Protein AF-A0A7V8ZBJ6-F1 (afdb_monomer_lite)

Sequence (202 aa):
MRTRTKIISCLTAFLLAATVALFHSAETNELDGDDAANIVAASGSETGTEKGGKRGNRFARALKSPFRAIGRIFGGGKKGGKLERLNERDVARFESTGVARVEDERSREDETADVSSNGTARDHLERGRELLAKDRLNQAIRELSRAASLDPRLKEAHNLLGVAYDRKGLSERAKDSYLHALDAAPEDVETLNNLGYSLYLS

Foldseek 3Di:
DVPVVVVVVVVVVVVVVVVVVVVVPPPDDDDDDDDDDDDDDDDDDDDDDDDDDDPDDPVVVVVCVVVVLVCLQPPDDDPDDDRDDDDPVNVVVVVPPPDDPPPPVVCVVPPDPDPPLPDALVVLLVVLVVCVVVVVLVSSLVSLVSSCVRPVLPLSSLLSNLVSCVSVVNLVSSLVSLVSSCVNPVPPPSSVVSNVVSVVVD

pLDDT: mean 71.58, std 23.27, range [29.64, 98.81]

Radius of gyration: 32.36 Å; chains: 1; bounding box: 84×64×74 Å

Structure (mmCIF, N/CA/C/O backbone):
data_AF-A0A7V8ZBJ6-F1
#
_entry.id   AF-A0A7V8ZBJ6-F1
#
loop_
_atom_site.group_PDB
_atom_site.id
_atom_site.type_symbol
_atom_site.label_atom_id
_atom_site.label_alt_id
_atom_site.label_comp_id
_atom_site.label_asym_id
_atom_site.label_entity_id
_atom_site.label_seq_id
_atom_site.pdbx_PDB_ins_code
_atom_site.Cartn_x
_atom_site.Cartn_y
_atom_site.Cartn_z
_atom_site.occupancy
_atom_site.B_iso_or_equiv
_atom_site.auth_seq_id
_atom_site.auth_comp_id
_atom_site.auth_asym_id
_atom_site.auth_atom_id
_atom_site.pdbx_PDB_model_num
ATOM 1 N N . MET A 1 1 ? 39.210 34.904 27.532 1.00 56.03 1 MET A N 1
ATOM 2 C CA . MET A 1 1 ? 37.983 35.090 26.714 1.00 56.03 1 MET A CA 1
ATOM 3 C C . MET A 1 1 ? 37.166 33.807 26.490 1.00 56.03 1 MET A C 1
ATOM 5 O O . MET A 1 1 ? 35.961 33.925 26.356 1.00 56.03 1 MET A O 1
ATOM 9 N N . ARG A 1 2 ? 37.745 32.590 26.521 1.00 56.44 2 ARG A N 1
ATOM 10 C CA . ARG A 1 2 ? 37.020 31.316 26.270 1.00 56.44 2 ARG A CA 1
ATOM 11 C C . ARG A 1 2 ? 36.053 30.823 27.366 1.00 56.44 2 ARG A C 1
ATOM 13 O O . ARG A 1 2 ? 35.193 30.002 27.074 1.00 56.44 2 ARG A O 1
ATOM 20 N N . THR A 1 3 ? 36.177 31.280 28.612 1.00 56.41 3 THR A N 1
ATOM 21 C CA . THR A 1 3 ? 35.325 30.823 29.733 1.00 56.41 3 THR A CA 1
ATOM 22 C C . THR A 1 3 ? 33.995 31.574 29.814 1.00 56.41 3 THR A C 1
ATOM 24 O O . THR A 1 3 ? 32.969 30.966 30.097 1.00 56.41 3 THR A O 1
ATOM 27 N N . ARG A 1 4 ? 33.979 32.869 29.469 1.00 58.03 4 ARG A N 1
ATOM 28 C CA . ARG A 1 4 ? 32.756 33.692 29.452 1.00 58.03 4 ARG A CA 1
ATOM 29 C C . ARG A 1 4 ? 31.758 33.227 28.386 1.00 58.03 4 ARG A C 1
ATOM 31 O O . ARG A 1 4 ? 30.571 33.167 28.668 1.00 58.03 4 ARG A O 1
ATOM 38 N N . THR A 1 5 ? 32.229 32.795 27.215 1.00 58.31 5 THR A N 1
ATOM 39 C CA . THR A 1 5 ? 31.363 32.284 26.135 1.00 58.31 5 THR A CA 1
ATOM 40 C C . THR A 1 5 ? 30.671 30.966 26.503 1.00 58.31 5 THR A C 1
ATOM 42 O O . THR A 1 5 ? 29.513 30.766 26.150 1.00 58.31 5 THR A O 1
ATOM 45 N N . LYS A 1 6 ? 31.338 30.084 27.263 1.00 61.06 6 LYS A N 1
ATOM 46 C CA . LYS A 1 6 ? 30.736 28.826 27.742 1.00 61.06 6 LYS A CA 1
ATOM 47 C C . LYS A 1 6 ? 29.676 29.066 28.821 1.00 61.06 6 LYS A C 1
ATOM 49 O O . LYS A 1 6 ? 28.635 28.424 28.792 1.00 61.06 6 LYS A O 1
ATOM 54 N N . ILE A 1 7 ? 29.909 30.024 29.720 1.00 66.88 7 ILE A N 1
ATOM 55 C CA . ILE A 1 7 ? 28.940 30.391 30.765 1.00 66.88 7 ILE A CA 1
ATOM 56 C C . ILE A 1 7 ? 27.690 31.033 30.144 1.00 66.88 7 ILE A C 1
ATOM 58 O O . ILE A 1 7 ? 26.582 30.667 30.519 1.00 66.88 7 ILE A O 1
ATOM 62 N N . ILE A 1 8 ? 27.852 31.916 29.150 1.00 68.69 8 ILE A N 1
ATOM 63 C CA . ILE A 1 8 ? 26.725 32.540 28.431 1.00 68.69 8 ILE A CA 1
ATOM 64 C C . ILE A 1 8 ? 25.907 31.490 27.654 1.00 68.69 8 ILE A C 1
ATOM 66 O O . ILE A 1 8 ? 24.679 31.548 27.646 1.00 68.69 8 ILE A O 1
ATOM 70 N N . SER A 1 9 ? 26.564 30.488 27.058 1.00 65.88 9 SER A N 1
ATOM 71 C CA . SER A 1 9 ? 25.879 29.384 26.367 1.00 65.88 9 SER A CA 1
ATOM 72 C C . SER A 1 9 ? 25.060 28.504 27.328 1.00 65.88 9 SER A C 1
ATOM 74 O O . SER A 1 9 ? 23.901 28.202 27.060 1.00 65.88 9 SER A O 1
ATOM 76 N N . CYS A 1 10 ? 25.590 28.180 28.513 1.00 70.44 10 CYS A N 1
ATOM 77 C CA . CYS A 1 10 ? 24.815 27.442 29.518 1.00 70.44 10 CYS A CA 1
ATOM 78 C C . CYS A 1 10 ? 23.641 28.259 30.087 1.00 70.44 10 CYS A C 1
ATOM 80 O O . CYS A 1 10 ? 22.571 27.706 30.322 1.00 70.44 10 CYS A O 1
ATOM 82 N N . LEU A 1 11 ? 23.817 29.570 30.286 1.00 71.38 11 LEU A N 1
ATOM 83 C CA . LEU A 1 11 ? 22.757 30.452 30.793 1.00 71.38 11 LEU A CA 1
ATOM 84 C C . LEU A 1 11 ? 21.611 30.614 29.787 1.00 71.38 11 LEU A C 1
ATOM 86 O O . LEU A 1 11 ? 20.449 30.587 30.181 1.00 71.38 11 LEU A O 1
ATOM 90 N N . THR A 1 12 ? 21.927 30.729 28.495 1.00 72.75 12 THR A N 1
ATOM 91 C CA . THR A 1 12 ? 20.915 30.801 27.426 1.00 72.75 12 THR A CA 1
ATOM 92 C C . THR A 1 12 ? 20.158 29.484 27.262 1.00 72.75 12 THR A C 1
ATOM 94 O O . THR A 1 12 ? 18.937 29.514 27.136 1.00 72.75 12 THR A O 1
ATOM 97 N N . ALA A 1 13 ? 20.832 28.333 27.370 1.00 70.50 13 ALA A N 1
ATOM 98 C CA . ALA A 1 13 ? 20.170 27.026 27.367 1.00 70.50 13 ALA A CA 1
ATOM 99 C C . ALA A 1 13 ? 19.247 26.820 28.587 1.00 70.50 13 ALA A C 1
ATOM 101 O O . ALA A 1 13 ? 18.155 26.272 28.447 1.00 70.50 13 ALA A O 1
ATOM 102 N N . PHE A 1 14 ? 19.642 27.299 29.773 1.00 73.00 14 PHE A N 1
ATOM 103 C CA . PHE A 1 14 ? 18.816 27.204 30.981 1.00 73.00 14 PHE A CA 1
ATOM 104 C C . PHE A 1 14 ? 17.585 28.124 30.923 1.00 73.00 14 PHE A C 1
ATOM 106 O O . PHE A 1 14 ? 16.490 27.709 31.296 1.00 73.00 14 PHE A O 1
ATOM 113 N N . LEU A 1 15 ? 17.737 29.343 30.391 1.00 72.44 15 LEU A N 1
ATOM 114 C CA . LEU A 1 15 ? 16.618 30.259 30.141 1.00 72.44 15 LEU A CA 1
ATOM 115 C C . LEU A 1 15 ? 15.612 29.675 29.140 1.00 72.44 15 LEU A C 1
ATOM 117 O O . LEU A 1 15 ? 14.412 29.789 29.368 1.00 72.44 15 LEU A O 1
ATOM 121 N N . LEU A 1 16 ? 16.084 29.000 28.085 1.00 68.44 16 LEU A N 1
ATOM 122 C CA . LEU A 1 16 ? 15.207 28.354 27.102 1.00 68.44 16 LEU A CA 1
ATOM 123 C C . LEU A 1 16 ? 14.459 27.138 27.677 1.00 68.44 16 LEU A C 1
ATOM 125 O O . LEU A 1 16 ? 13.330 26.868 27.287 1.00 68.44 16 LEU A O 1
ATOM 129 N N . ALA A 1 17 ? 15.066 26.403 28.613 1.00 60.25 17 ALA A N 1
ATOM 130 C CA . ALA A 1 17 ? 14.406 25.286 29.288 1.00 60.25 17 ALA A CA 1
ATOM 131 C C . ALA A 1 17 ? 13.367 25.760 30.323 1.00 60.25 17 ALA A C 1
ATOM 133 O O . ALA A 1 17 ? 12.304 25.154 30.461 1.00 60.25 17 ALA A O 1
ATOM 134 N N . ALA A 1 18 ? 13.641 26.865 31.025 1.00 62.94 18 ALA A N 1
ATOM 135 C CA . ALA A 1 18 ? 12.727 27.428 32.017 1.00 62.94 18 ALA A CA 1
ATOM 136 C C . ALA A 1 18 ? 11.447 28.013 31.389 1.00 62.94 18 ALA A C 1
ATOM 138 O O . ALA A 1 18 ? 10.375 27.912 31.985 1.00 62.94 18 ALA A O 1
ATOM 139 N N . THR A 1 19 ? 11.520 28.577 30.178 1.00 60.88 19 THR A N 1
ATOM 140 C CA . THR A 1 19 ? 10.331 29.094 29.476 1.00 60.88 19 THR A CA 1
ATOM 141 C C . THR A 1 19 ? 9.392 27.982 29.009 1.00 60.88 19 THR A C 1
ATOM 143 O O . THR A 1 19 ? 8.177 28.149 29.078 1.00 60.88 19 THR A O 1
ATOM 146 N N . VAL A 1 20 ? 9.925 26.825 28.604 1.00 61.28 20 VAL A N 1
ATOM 147 C CA . VAL A 1 20 ? 9.114 25.660 28.202 1.00 61.28 20 VAL A CA 1
ATOM 148 C C . VAL A 1 20 ? 8.375 25.048 29.401 1.00 61.28 20 VAL A C 1
ATOM 150 O O . VAL A 1 20 ? 7.227 24.633 29.264 1.00 61.28 20 VAL A O 1
ATOM 153 N N . ALA A 1 21 ? 8.980 25.055 30.594 1.00 52.97 21 ALA A N 1
ATOM 154 C CA . ALA A 1 21 ? 8.341 24.549 31.812 1.00 52.97 21 ALA A CA 1
ATOM 155 C C . ALA A 1 21 ? 7.182 25.438 32.302 1.00 52.97 21 ALA A C 1
ATOM 157 O O . ALA A 1 21 ? 6.181 24.921 32.790 1.00 52.97 21 ALA A O 1
ATOM 158 N N . LEU A 1 22 ? 7.275 26.762 32.130 1.00 53.94 22 LEU A N 1
ATOM 159 C CA . LEU A 1 22 ? 6.184 27.676 32.490 1.00 53.94 22 LEU A CA 1
ATOM 160 C C . LEU A 1 22 ? 5.008 27.611 31.507 1.00 53.94 22 LEU A C 1
ATOM 162 O O . LEU A 1 22 ? 3.869 27.810 31.919 1.00 53.94 22 LEU A O 1
ATOM 166 N N . PHE A 1 23 ? 5.257 27.283 30.236 1.00 54.84 23 PHE A N 1
ATOM 167 C CA . PHE A 1 23 ? 4.188 27.159 29.242 1.00 54.84 23 PHE A CA 1
ATOM 168 C C . PHE A 1 23 ? 3.321 25.907 29.457 1.00 54.84 23 PHE A C 1
ATOM 170 O O . PHE A 1 23 ? 2.138 25.923 29.145 1.00 54.84 23 PHE A O 1
ATOM 177 N N . HIS A 1 24 ? 3.871 24.842 30.051 1.00 50.28 24 HIS A N 1
ATOM 178 C CA . HIS A 1 24 ? 3.119 23.612 30.340 1.00 50.28 24 HIS A CA 1
ATOM 179 C C . HIS A 1 24 ? 2.394 23.616 31.700 1.00 50.28 24 HIS A C 1
ATOM 181 O O . HIS A 1 24 ? 1.605 22.717 31.975 1.00 50.28 24 HIS A O 1
ATOM 187 N N . SER A 1 25 ? 2.636 24.615 32.555 1.00 48.19 25 SER A N 1
ATOM 188 C CA . SER A 1 25 ? 1.969 24.760 33.861 1.00 48.19 25 SER A CA 1
ATOM 189 C C . SER A 1 25 ? 0.864 25.823 33.883 1.00 48.19 25 SER A C 1
ATOM 191 O O . SER A 1 25 ? 0.334 26.107 34.952 1.00 48.19 25 SER A O 1
ATOM 193 N N . ALA A 1 26 ? 0.499 26.393 32.732 1.00 45.88 26 ALA A N 1
ATOM 194 C CA . ALA A 1 26 ? -0.500 27.461 32.637 1.00 45.88 26 ALA A CA 1
ATOM 195 C C . ALA A 1 26 ? -1.873 27.013 32.089 1.00 45.88 26 ALA A C 1
ATOM 197 O O . ALA A 1 26 ? -2.726 27.865 31.865 1.00 45.88 26 ALA A O 1
ATOM 198 N N . GLU A 1 27 ? -2.111 25.712 31.874 1.00 47.44 27 GLU A N 1
ATOM 199 C CA . GLU A 1 27 ? -3.332 25.233 31.194 1.00 47.44 27 GLU A CA 1
ATOM 200 C C . GLU A 1 27 ? -4.326 24.455 32.072 1.00 47.44 27 GLU A C 1
ATOM 202 O O . GLU A 1 27 ? -5.286 23.884 31.563 1.00 47.44 27 GLU A O 1
ATOM 207 N N . THR A 1 28 ? -4.185 24.473 33.401 1.00 50.28 28 THR A N 1
ATOM 208 C CA . THR A 1 28 ? -5.266 24.001 34.283 1.00 50.28 28 THR A CA 1
ATOM 209 C C . THR A 1 28 ? -5.414 24.882 35.514 1.00 50.28 28 THR A C 1
ATOM 211 O O . THR A 1 28 ? -4.445 25.034 36.254 1.00 50.28 28 THR A O 1
ATOM 214 N N . ASN A 1 29 ? -6.656 25.324 35.741 1.00 42.03 29 ASN A N 1
ATOM 215 C CA . ASN A 1 29 ? -7.189 26.191 36.802 1.00 42.03 29 ASN A CA 1
ATOM 216 C C . ASN A 1 29 ? -7.107 27.692 36.457 1.00 42.03 29 ASN A C 1
ATOM 218 O O . ASN A 1 29 ? -6.050 28.194 36.115 1.00 42.03 29 ASN A O 1
ATOM 222 N N . GLU A 1 30 ? -8.190 28.473 36.471 1.00 37.66 30 GLU A N 1
ATOM 223 C CA . GLU A 1 30 ? -9.337 28.462 37.387 1.00 37.66 30 GLU A CA 1
ATOM 224 C C . GLU A 1 30 ? -10.611 29.007 36.716 1.00 37.66 30 GLU A C 1
ATOM 226 O O . GLU A 1 30 ? -10.553 29.935 35.911 1.00 37.66 30 GLU A O 1
ATOM 231 N N . LEU A 1 31 ? -11.769 28.484 37.122 1.00 34.72 31 LEU A N 1
ATOM 232 C CA . LEU A 1 31 ? -12.978 29.291 37.294 1.00 34.72 31 LEU A CA 1
ATOM 233 C C . LEU A 1 31 ? -13.701 28.767 38.539 1.00 34.72 31 LEU A C 1
ATOM 235 O O . LEU A 1 31 ? -14.334 27.711 38.524 1.00 34.72 31 LEU A O 1
ATOM 239 N N . ASP A 1 32 ? -13.476 29.508 39.620 1.00 40.91 32 ASP A N 1
ATOM 240 C CA . ASP A 1 32 ? -14.085 29.410 40.942 1.00 40.91 32 ASP A CA 1
ATOM 241 C C . ASP A 1 32 ? -15.539 29.914 40.952 1.00 40.91 32 ASP A C 1
ATOM 243 O O . ASP A 1 32 ? -15.900 30.808 40.184 1.00 40.91 32 ASP A O 1
ATOM 247 N N . GLY A 1 33 ? -16.311 29.404 41.920 1.00 39.56 33 GLY A N 1
ATOM 248 C CA . GLY A 1 33 ? -17.417 30.130 42.563 1.00 39.56 33 GLY A CA 1
ATOM 249 C C . GLY A 1 33 ? -18.835 29.654 42.234 1.00 39.56 33 GLY A C 1
ATOM 250 O O . GLY A 1 33 ? -19.428 30.080 41.249 1.00 39.56 33 GLY A O 1
ATOM 251 N N . ASP A 1 34 ? -19.425 28.793 43.069 1.00 38.62 34 ASP A N 1
ATOM 252 C CA . ASP A 1 34 ? -20.218 29.270 44.216 1.00 38.62 34 ASP A CA 1
ATOM 253 C C . ASP A 1 34 ? -21.057 28.160 44.875 1.00 38.62 34 ASP A C 1
ATOM 255 O O . ASP A 1 34 ? -21.689 27.308 44.246 1.00 38.62 34 ASP A O 1
ATOM 259 N N . ASP A 1 35 ? -21.034 28.221 46.203 1.00 49.22 35 ASP A N 1
ATOM 260 C CA . ASP A 1 35 ? -21.728 27.392 47.174 1.00 49.22 35 ASP A CA 1
ATOM 261 C C . ASP A 1 35 ? -23.257 27.543 47.127 1.00 49.22 35 ASP A C 1
ATOM 263 O O . ASP A 1 35 ? -23.779 28.648 47.245 1.00 49.22 35 ASP A O 1
ATOM 267 N N . ALA A 1 36 ? -23.988 26.422 47.136 1.00 36.53 36 ALA A N 1
ATOM 268 C CA . ALA A 1 36 ? -25.194 26.280 47.961 1.00 36.53 36 ALA A CA 1
ATOM 269 C C . ALA A 1 36 ? -25.656 24.819 48.070 1.00 36.53 36 ALA A C 1
ATOM 271 O O . ALA A 1 36 ? -26.232 24.211 47.172 1.00 36.53 36 ALA A O 1
ATOM 272 N N . ALA A 1 37 ? -25.413 24.290 49.261 1.00 37.62 37 ALA A N 1
ATOM 273 C CA . ALA A 1 37 ? -26.210 23.320 49.986 1.00 37.62 37 ALA A CA 1
ATOM 274 C C . ALA A 1 37 ? -27.680 23.109 49.520 1.00 37.62 37 ALA A C 1
ATOM 276 O O . ALA A 1 37 ? -28.529 23.974 49.678 1.00 37.62 37 ALA A O 1
ATOM 277 N N . ASN A 1 38 ? -27.965 21.845 49.185 1.00 35.56 38 ASN A N 1
ATOM 278 C CA . ASN A 1 38 ? -28.895 20.967 49.914 1.00 35.56 38 ASN A CA 1
ATOM 279 C C . ASN A 1 38 ? -30.431 21.094 49.692 1.00 35.56 38 ASN A C 1
ATOM 281 O O . ASN A 1 38 ? -31.029 22.154 49.805 1.00 35.56 38 ASN A O 1
ATOM 285 N N . ILE A 1 39 ? -31.042 19.897 49.602 1.00 35.28 39 ILE A N 1
ATOM 286 C CA . ILE A 1 39 ? -32.371 19.491 50.128 1.00 35.28 39 ILE A CA 1
ATOM 287 C C . ILE A 1 39 ? -33.628 19.725 49.258 1.00 35.28 39 ILE A C 1
ATOM 289 O O . ILE A 1 39 ? -34.205 20.801 49.243 1.00 35.28 39 ILE A O 1
ATOM 293 N N . VAL A 1 40 ? -34.138 18.575 48.762 1.00 34.69 40 VAL A N 1
ATOM 294 C CA . VAL A 1 40 ? -35.554 18.109 48.823 1.00 34.69 40 VAL A CA 1
ATOM 295 C C . VAL A 1 40 ? -36.528 18.729 47.814 1.00 34.69 40 VAL A C 1
ATOM 297 O O . VAL A 1 40 ? -36.526 19.921 47.580 1.00 34.69 40 VAL A O 1
ATOM 300 N N . ALA A 1 41 ? -37.471 18.007 47.209 1.00 36.66 41 ALA A N 1
ATOM 301 C CA . ALA A 1 41 ? -37.805 16.586 47.102 1.00 36.66 41 ALA A CA 1
ATOM 302 C C . ALA A 1 41 ? -39.042 16.471 46.181 1.00 36.66 41 ALA A C 1
ATOM 304 O O . ALA A 1 41 ? -39.571 17.475 45.713 1.00 36.66 41 ALA A O 1
ATOM 305 N N . ALA A 1 42 ? -39.543 15.233 46.094 1.00 37.41 42 ALA A N 1
ATOM 306 C CA . ALA A 1 42 ? -40.856 14.787 45.624 1.00 37.41 42 ALA A CA 1
ATOM 307 C C . ALA A 1 42 ? -40.963 14.661 44.100 1.00 37.41 42 ALA A C 1
ATOM 309 O O . ALA A 1 42 ? -40.643 15.574 43.356 1.00 37.41 42 ALA A O 1
ATOM 310 N N . SER A 1 43 ? -41.354 13.514 43.551 1.00 33.88 43 SER A N 1
ATOM 311 C CA . SER A 1 43 ? -42.499 12.650 43.890 1.00 33.88 43 SER A CA 1
ATOM 312 C C . SER A 1 43 ? -42.267 11.263 43.243 1.00 33.88 43 SER A C 1
ATOM 314 O O . SER A 1 43 ? -41.615 11.210 42.206 1.00 33.88 43 SER A O 1
ATOM 316 N N . GLY A 1 44 ? -42.708 10.095 43.726 1.00 35.94 44 GLY A N 1
ATOM 317 C CA . GLY A 1 44 ? -43.672 9.716 44.764 1.00 35.94 44 GLY A CA 1
ATOM 318 C C . GLY A 1 44 ? -44.207 8.285 44.489 1.00 35.94 44 GLY A C 1
ATOM 319 O O . GLY A 1 44 ? -43.955 7.734 43.419 1.00 35.94 44 GLY A O 1
ATOM 320 N N . SER A 1 45 ? -44.967 7.725 45.445 1.00 35.25 45 SER A N 1
ATOM 321 C CA . SER A 1 45 ? -45.560 6.360 45.582 1.00 35.25 45 SER A CA 1
ATOM 322 C C . SER A 1 45 ? -44.618 5.284 46.175 1.00 35.25 45 SER A C 1
ATOM 324 O O . SER A 1 45 ? -43.755 4.749 45.489 1.00 35.25 45 SER A O 1
ATOM 326 N N . GLU A 1 46 ? -44.524 5.080 47.502 1.00 43.91 46 GLU A N 1
ATOM 327 C CA . GLU A 1 46 ? -45.485 4.593 48.537 1.00 43.91 46 GLU A CA 1
ATOM 328 C C . GLU A 1 46 ? -45.936 3.129 48.310 1.00 43.91 46 GLU A C 1
ATOM 330 O O . GLU A 1 46 ? -46.306 2.766 47.204 1.00 43.91 46 GLU A O 1
ATOM 335 N N . THR A 1 47 ? -45.910 2.186 49.263 1.00 31.77 47 THR A N 1
ATOM 336 C CA . THR A 1 47 ? -46.369 2.194 50.669 1.00 31.77 47 THR A CA 1
ATOM 337 C C . THR A 1 47 ? -45.766 1.000 51.453 1.00 31.77 47 THR A C 1
ATOM 339 O O . THR A 1 47 ? -45.378 -0.002 50.854 1.00 31.77 47 THR A O 1
ATOM 342 N N . GLY A 1 48 ? -45.757 1.063 52.797 1.00 29.64 48 GLY A N 1
ATOM 343 C CA . GLY A 1 48 ? -45.866 -0.138 53.651 1.00 29.64 48 GLY A CA 1
ATOM 344 C C . GLY A 1 48 ? -44.693 -0.492 54.579 1.00 29.64 48 GLY A C 1
ATOM 345 O O . GLY A 1 48 ? -43.769 -1.209 54.212 1.00 29.64 48 GLY A O 1
ATOM 346 N N . THR A 1 49 ? -44.801 -0.028 55.821 1.00 33.06 49 THR A N 1
ATOM 347 C CA . THR A 1 49 ? -44.094 -0.389 57.065 1.00 33.06 49 THR A CA 1
ATOM 348 C C . THR A 1 49 ? -43.781 -1.881 57.284 1.00 33.06 49 THR A C 1
ATOM 350 O O . THR A 1 49 ? -44.677 -2.702 57.151 1.00 33.06 49 THR A O 1
ATOM 353 N N . GLU A 1 50 ? -42.560 -2.218 57.741 1.00 30.72 50 GLU A N 1
ATOM 354 C CA . GLU A 1 50 ? -42.283 -2.922 59.020 1.00 30.72 50 GLU A CA 1
ATOM 355 C C . GLU A 1 50 ? -40.807 -3.368 59.188 1.00 30.72 50 GLU A C 1
ATOM 357 O O . GLU A 1 50 ? -40.004 -3.417 58.259 1.00 30.72 50 GLU A O 1
ATOM 362 N N . LYS A 1 51 ? -40.438 -3.590 60.452 1.00 33.66 51 LYS A N 1
ATOM 363 C CA . LYS A 1 51 ? -39.103 -3.559 61.069 1.00 33.66 51 LYS A CA 1
ATOM 364 C C . LYS A 1 51 ? -38.130 -4.677 60.643 1.00 33.66 51 LYS A C 1
ATOM 366 O O . LYS A 1 51 ? -38.490 -5.842 60.572 1.00 33.66 51 LYS A O 1
ATOM 371 N N . GLY A 1 52 ? -36.838 -4.320 60.598 1.00 37.19 52 GLY A N 1
ATOM 372 C CA . GLY A 1 52 ? -35.744 -5.181 61.079 1.00 37.19 52 GLY A CA 1
ATOM 373 C C . GLY A 1 52 ? -35.017 -6.061 60.051 1.00 37.19 52 GLY A C 1
ATOM 374 O O . GLY A 1 52 ? -35.473 -7.140 59.696 1.00 37.19 52 GLY A O 1
ATOM 375 N N . GLY A 1 53 ? -33.797 -5.655 59.674 1.00 33.09 53 GLY A N 1
ATOM 376 C CA . GLY A 1 53 ? -32.794 -6.531 59.051 1.00 33.09 53 GLY A CA 1
ATOM 377 C C . GLY A 1 53 ? -32.164 -5.946 57.787 1.00 33.09 53 GLY A C 1
ATOM 378 O O . GLY A 1 53 ? -32.823 -5.824 56.760 1.00 33.09 53 GLY A O 1
ATOM 379 N N . LYS A 1 54 ? -30.868 -5.603 57.852 1.00 44.97 54 LYS A N 1
ATOM 380 C CA . LYS A 1 54 ? -30.035 -5.037 56.767 1.00 44.97 54 LYS A CA 1
ATOM 381 C C . LYS A 1 54 ? -30.185 -5.800 55.430 1.00 44.97 54 LYS A C 1
ATOM 383 O O . LYS A 1 54 ? -29.387 -6.681 55.109 1.00 44.97 54 LYS A O 1
ATOM 388 N N . ARG A 1 55 ? -31.160 -5.427 54.594 1.00 42.31 55 ARG A N 1
ATOM 389 C CA . ARG A 1 55 ? -31.269 -5.841 53.185 1.00 42.31 55 ARG A CA 1
ATOM 390 C C . ARG A 1 55 ? -30.553 -4.819 52.303 1.00 42.31 55 ARG A C 1
ATOM 392 O O . ARG A 1 55 ? -31.173 -3.940 51.728 1.00 42.31 55 ARG A O 1
ATOM 399 N N . GLY A 1 56 ? -29.232 -4.946 52.169 1.00 52.22 56 GLY A N 1
ATOM 400 C CA . GLY A 1 56 ? -28.507 -4.226 51.114 1.00 52.22 56 GLY A CA 1
ATOM 401 C C . GLY A 1 56 ? -29.001 -4.664 49.727 1.00 52.22 56 GLY A C 1
ATOM 402 O O . GLY A 1 56 ? -29.154 -5.869 49.509 1.00 52.22 56 GLY A O 1
ATOM 403 N N . ASN A 1 57 ? -29.245 -3.710 48.821 1.00 51.59 57 ASN A N 1
ATOM 404 C CA . ASN A 1 57 ? -29.803 -3.905 47.474 1.00 51.59 57 ASN A CA 1
ATOM 405 C C . ASN A 1 57 ? -29.285 -5.182 46.786 1.00 51.59 57 ASN A C 1
ATOM 407 O O . ASN A 1 57 ? -28.094 -5.311 46.493 1.00 51.59 57 ASN A O 1
ATOM 411 N N . ARG A 1 58 ? -30.191 -6.135 46.509 1.00 57.44 58 ARG A N 1
ATOM 412 C CA . ARG A 1 58 ? -29.873 -7.398 45.810 1.00 57.44 58 ARG A CA 1
ATOM 413 C C . ARG A 1 58 ? -29.220 -7.155 44.447 1.00 57.44 58 ARG A C 1
ATOM 415 O O . ARG A 1 58 ? -28.314 -7.897 44.089 1.00 57.44 58 ARG A O 1
ATOM 422 N N . PHE A 1 59 ? -29.602 -6.078 43.763 1.00 45.53 59 PHE A N 1
ATOM 423 C CA . PHE A 1 59 ? -29.018 -5.650 42.490 1.00 45.53 59 PHE A CA 1
ATOM 424 C C . PHE A 1 59 ? -27.538 -5.255 42.608 1.00 45.53 59 PHE A C 1
ATOM 426 O O . PHE A 1 59 ? -26.694 -5.761 41.875 1.00 45.53 59 PHE A O 1
ATOM 433 N N . ALA A 1 60 ? -27.186 -4.441 43.609 1.00 56.59 60 ALA A N 1
ATOM 434 C CA . ALA A 1 60 ? -25.792 -4.071 43.872 1.00 56.59 60 ALA A CA 1
ATOM 435 C C . ALA A 1 60 ? -24.932 -5.287 44.274 1.00 56.59 60 ALA A C 1
ATOM 437 O O . ALA A 1 60 ? -23.726 -5.325 44.032 1.00 56.59 60 ALA A O 1
ATOM 438 N N . ARG A 1 61 ? -25.553 -6.307 44.879 1.00 57.38 61 ARG A N 1
ATOM 439 C CA . ARG A 1 61 ? -24.901 -7.578 45.218 1.00 57.38 61 ARG A CA 1
ATOM 440 C C . ARG A 1 61 ? -24.710 -8.475 43.991 1.00 57.38 61 ARG A C 1
ATOM 442 O O . ARG A 1 61 ? -23.671 -9.123 43.892 1.00 57.38 61 ARG A O 1
ATOM 449 N N . ALA A 1 62 ? -25.671 -8.490 43.068 1.00 54.94 62 ALA A N 1
ATOM 450 C CA . ALA A 1 62 ? -25.610 -9.248 41.821 1.00 54.94 62 ALA A CA 1
ATOM 451 C C . ALA A 1 62 ? -24.490 -8.735 40.901 1.00 54.94 62 ALA A C 1
ATOM 453 O O . ALA A 1 62 ? -23.678 -9.528 40.439 1.00 54.94 62 ALA A O 1
ATOM 454 N N . LEU A 1 63 ? -24.354 -7.412 40.758 1.00 60.31 63 LEU A N 1
ATOM 455 C CA . LEU A 1 63 ? -23.312 -6.790 39.928 1.00 60.31 63 LEU A CA 1
ATOM 456 C C . LEU A 1 63 ? -21.896 -6.942 40.501 1.00 60.31 63 LEU A C 1
ATOM 458 O O . LEU A 1 63 ? -20.939 -7.111 39.754 1.00 60.31 63 LEU A O 1
ATOM 462 N N . LYS A 1 64 ? -21.734 -6.940 41.831 1.00 55.91 64 LYS A N 1
ATOM 463 C CA . LYS A 1 64 ? -20.419 -7.153 42.468 1.00 55.91 64 LYS A CA 1
ATOM 464 C C . LYS A 1 64 ? -19.967 -8.615 42.472 1.00 55.91 64 LYS A C 1
ATOM 466 O O . LYS A 1 64 ? -18.793 -8.885 42.708 1.00 55.91 64 LYS A O 1
ATOM 471 N N . SER A 1 65 ? -20.880 -9.562 42.276 1.00 58.19 65 SER A N 1
ATOM 472 C CA . SER A 1 65 ? -20.599 -10.995 42.419 1.00 58.19 65 SER A CA 1
ATOM 473 C C . SER A 1 65 ? -19.610 -11.570 41.389 1.00 58.19 65 SER A C 1
ATOM 475 O O . SER A 1 65 ? -18.691 -12.254 41.844 1.00 58.19 65 SER A O 1
ATOM 477 N N . PRO A 1 66 ? -19.708 -11.286 40.072 1.00 55.78 66 PRO A N 1
ATOM 478 C CA . PRO A 1 66 ? -18.742 -11.801 39.093 1.00 55.78 66 PRO A CA 1
ATOM 479 C C . PRO A 1 66 ? -17.327 -11.242 39.318 1.00 55.78 66 PRO A C 1
ATOM 481 O O . PRO A 1 66 ? -16.353 -11.990 39.310 1.00 55.78 66 PRO A O 1
ATOM 484 N N . PHE A 1 67 ? -17.199 -9.957 39.661 1.00 61.19 67 PHE A N 1
ATOM 485 C CA . PHE A 1 67 ? -15.893 -9.334 39.920 1.00 61.19 67 PHE A CA 1
ATOM 486 C C . PHE A 1 67 ? -15.280 -9.742 41.267 1.00 61.19 67 PHE A C 1
ATOM 488 O O . PHE A 1 67 ? -14.060 -9.836 41.400 1.00 61.19 67 PHE A O 1
ATOM 495 N N . ARG A 1 68 ? -16.104 -10.058 42.276 1.00 60.72 68 ARG A N 1
ATOM 496 C CA . ARG A 1 68 ? -15.617 -10.542 43.578 1.00 60.72 68 ARG A CA 1
ATOM 497 C C . ARG A 1 68 ? -15.001 -11.944 43.494 1.00 60.72 68 ARG A C 1
ATOM 499 O O . ARG A 1 68 ? -14.180 -12.278 44.343 1.00 60.72 68 ARG A O 1
ATOM 506 N N . ALA A 1 69 ? -15.386 -12.754 42.505 1.00 55.75 69 ALA A N 1
ATOM 507 C CA . ALA A 1 69 ? -14.746 -14.041 42.236 1.00 55.75 69 ALA A CA 1
ATOM 508 C C . ALA A 1 69 ? -13.335 -13.843 41.659 1.00 55.75 69 ALA A C 1
ATOM 510 O O . ALA A 1 69 ? -12.382 -14.393 42.202 1.00 55.75 69 ALA A O 1
ATOM 511 N N . ILE A 1 70 ? -13.184 -12.960 40.666 1.00 54.78 70 ILE A N 1
ATOM 512 C CA . ILE A 1 70 ? -11.882 -12.598 40.075 1.00 54.78 70 ILE A CA 1
ATOM 513 C C . ILE A 1 70 ? -10.944 -12.005 41.137 1.00 54.78 70 ILE A C 1
ATOM 515 O O . IL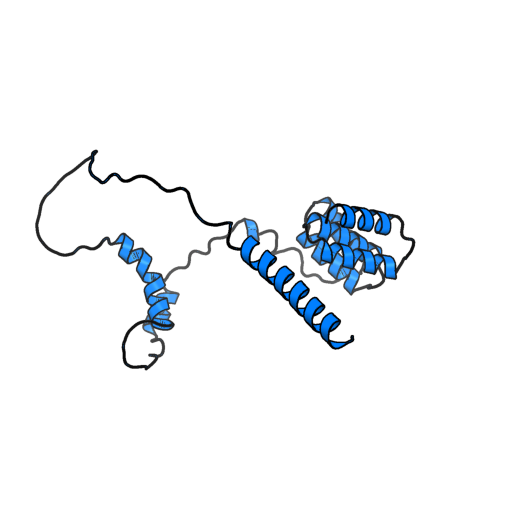E A 1 70 ? -9.789 -12.411 41.236 1.00 54.78 70 ILE A O 1
ATOM 519 N N . GLY A 1 71 ? -11.452 -11.127 42.010 1.00 55.19 71 GLY A N 1
ATOM 520 C CA . GLY A 1 71 ? -10.673 -10.558 43.115 1.00 55.19 71 GLY A CA 1
ATOM 521 C C . GLY A 1 71 ? -10.152 -11.593 44.125 1.00 55.19 71 GLY A C 1
ATOM 522 O O . GLY A 1 71 ? -9.064 -11.414 44.666 1.00 55.19 71 GLY A O 1
ATOM 523 N N . ARG A 1 72 ? -10.863 -12.709 44.354 1.00 57.88 72 ARG A N 1
ATOM 524 C CA . ARG A 1 72 ? -10.352 -13.808 45.199 1.00 57.88 72 ARG A CA 1
ATOM 525 C C . ARG A 1 72 ? -9.303 -14.667 44.499 1.00 57.88 72 ARG A C 1
ATOM 527 O O . ARG A 1 72 ? -8.424 -15.175 45.181 1.00 57.88 72 ARG A O 1
ATOM 534 N N . ILE A 1 73 ? -9.400 -14.817 43.178 1.00 56.09 73 ILE A N 1
ATOM 535 C CA . ILE A 1 73 ? -8.452 -15.604 42.379 1.00 56.09 73 ILE A CA 1
ATOM 536 C C . ILE A 1 73 ? -7.144 -14.823 42.164 1.00 56.09 73 ILE A C 1
ATOM 538 O O . ILE A 1 73 ? -6.074 -15.421 42.198 1.00 56.09 73 ILE A O 1
ATOM 542 N N . PHE A 1 74 ? -7.214 -13.494 42.001 1.00 56.19 74 PHE A N 1
ATOM 543 C CA . PHE A 1 74 ? -6.073 -12.688 41.545 1.00 56.19 74 PHE A CA 1
ATOM 544 C C . PHE A 1 74 ? -5.560 -11.601 42.499 1.00 56.19 74 PHE A C 1
ATOM 546 O O . PHE A 1 74 ? -4.499 -11.050 42.218 1.00 56.19 74 PHE A O 1
ATOM 553 N N . GLY A 1 75 ? -6.209 -11.278 43.628 1.00 57.16 75 GLY A N 1
ATOM 554 C CA . GLY A 1 75 ? -5.571 -10.324 44.551 1.00 57.16 75 GLY A CA 1
ATOM 555 C C . GLY A 1 75 ? -6.452 -9.585 45.545 1.00 57.16 75 GLY A C 1
ATOM 556 O O . GLY A 1 75 ? -6.478 -8.358 45.544 1.00 57.16 75 GLY A O 1
ATOM 557 N N . GLY A 1 76 ? -7.119 -10.283 46.462 1.00 59.66 76 GLY A N 1
ATOM 558 C CA . GLY A 1 76 ? -7.803 -9.568 47.534 1.00 59.66 76 GLY A CA 1
ATOM 559 C C . GLY A 1 76 ? -8.582 -10.424 48.514 1.00 59.66 76 GLY A C 1
ATOM 560 O O . GLY A 1 76 ? -9.797 -10.566 48.381 1.00 59.66 76 GLY A O 1
ATOM 561 N N . GLY A 1 77 ? -7.915 -10.878 49.580 1.00 50.03 77 GLY A N 1
ATOM 562 C CA . GLY A 1 77 ? -8.606 -11.033 50.863 1.00 50.03 77 GLY A CA 1
ATOM 563 C C . GLY A 1 77 ? -8.157 -12.162 51.784 1.00 50.03 77 GLY A C 1
ATOM 564 O O . GLY A 1 77 ? -8.926 -13.091 51.996 1.00 50.03 77 GLY A O 1
ATOM 565 N N . LYS A 1 78 ? -6.989 -12.015 52.420 1.00 50.00 78 LYS A N 1
ATOM 566 C CA . LYS A 1 78 ? -6.766 -12.089 53.885 1.00 50.00 78 LYS A CA 1
ATOM 567 C C . LYS A 1 78 ? -5.259 -12.081 54.162 1.00 50.00 78 LYS A C 1
ATOM 569 O O . LYS A 1 78 ? -4.482 -12.667 53.419 1.00 50.00 78 LYS A O 1
ATOM 574 N N . LYS A 1 79 ? -4.847 -11.391 55.231 1.00 53.56 79 LYS A N 1
ATOM 575 C CA . LYS A 1 79 ? -3.470 -11.429 55.744 1.00 53.56 79 LYS A CA 1
ATOM 576 C C . LYS A 1 79 ? -3.099 -12.888 56.044 1.00 53.56 79 LYS A C 1
ATOM 578 O O . LYS A 1 79 ? -3.692 -13.488 56.933 1.00 53.56 79 LYS A O 1
ATOM 583 N N . GLY A 1 80 ? -2.157 -13.432 55.279 1.00 54.88 80 GLY A N 1
ATOM 584 C CA . GLY A 1 80 ? -1.729 -14.831 55.338 1.00 54.88 80 GLY A CA 1
ATOM 585 C C . GLY A 1 80 ? -1.555 -15.380 53.927 1.00 54.88 80 GLY A C 1
ATOM 586 O O . GLY A 1 80 ? -2.461 -16.009 53.397 1.00 54.88 80 GLY A O 1
ATOM 587 N N . GLY A 1 81 ? -0.419 -15.068 53.299 1.00 48.38 81 GLY A N 1
ATOM 588 C CA . GLY A 1 81 ? -0.123 -15.344 51.891 1.00 48.38 81 GLY A CA 1
ATOM 589 C C . GLY A 1 81 ? -0.043 -16.830 51.538 1.00 48.38 81 GLY A C 1
ATOM 590 O O . GLY A 1 81 ? 1.043 -17.367 51.347 1.00 48.38 81 GLY A O 1
ATOM 591 N N . LYS A 1 82 ? -1.194 -17.484 51.388 1.00 50.00 82 LYS A N 1
ATOM 592 C CA . LYS A 1 82 ? -1.304 -18.765 50.694 1.00 50.00 82 LYS A CA 1
ATOM 593 C C . LYS A 1 82 ? -2.396 -18.645 49.641 1.00 50.00 82 LYS A C 1
ATOM 595 O O . LYS A 1 82 ? -3.569 -18.511 49.967 1.00 50.00 82 LYS A O 1
ATOM 600 N N . LEU A 1 83 ? -1.977 -18.646 48.378 1.00 51.28 83 LEU A N 1
ATOM 601 C CA . LEU A 1 83 ? -2.859 -18.807 47.228 1.00 51.28 83 LEU A CA 1
ATOM 602 C C . LEU A 1 83 ? -3.519 -20.189 47.352 1.00 51.28 83 LEU A C 1
ATOM 604 O O . LEU A 1 83 ? -2.845 -21.211 47.208 1.00 51.28 83 LEU A O 1
ATOM 608 N N . GLU A 1 84 ? -4.806 -20.238 47.691 1.00 58.38 84 GLU A N 1
ATOM 609 C CA . GLU A 1 84 ? -5.571 -21.484 47.635 1.00 58.38 84 GLU A CA 1
ATOM 610 C C . GLU A 1 84 ? -5.766 -21.863 46.161 1.00 58.38 84 GLU A C 1
ATOM 612 O O . GLU A 1 84 ? -6.252 -21.064 45.359 1.00 58.38 84 GLU A O 1
ATOM 617 N N . ARG A 1 85 ? -5.333 -23.076 45.785 1.00 58.94 85 ARG A N 1
ATOM 618 C CA . ARG A 1 85 ? -5.574 -23.628 44.444 1.00 58.94 85 ARG A CA 1
ATOM 619 C C . ARG A 1 85 ? -7.087 -23.740 44.242 1.00 58.94 85 ARG A C 1
ATOM 621 O O . ARG A 1 85 ? -7.784 -24.193 45.147 1.00 58.94 85 ARG A O 1
ATOM 628 N N . LEU A 1 86 ? -7.565 -23.333 43.066 1.00 58.78 86 LEU A N 1
ATOM 629 C CA . LEU A 1 86 ? -8.972 -23.428 42.664 1.00 58.78 86 LEU A CA 1
ATOM 630 C C . LEU A 1 86 ? -9.522 -24.828 42.972 1.00 58.78 86 LEU A C 1
ATOM 632 O O . LEU A 1 86 ? -8.918 -25.825 42.575 1.00 58.78 86 LEU A O 1
ATOM 636 N N . ASN A 1 87 ? -10.642 -24.897 43.695 1.00 67.69 87 ASN A N 1
ATOM 637 C CA . ASN A 1 87 ? -11.310 -26.162 43.986 1.00 67.69 87 ASN A CA 1
ATOM 638 C C . ASN A 1 87 ? -12.271 -26.514 42.839 1.00 67.69 87 ASN A C 1
ATOM 640 O O . ASN A 1 87 ? -12.801 -25.642 42.154 1.00 67.69 87 ASN A O 1
ATOM 644 N N . GLU A 1 88 ? -12.551 -27.798 42.664 1.00 63.31 88 GLU A N 1
ATOM 645 C CA . GLU A 1 88 ? -13.391 -28.371 41.606 1.00 63.31 88 GLU A CA 1
ATOM 646 C C . GLU A 1 88 ? -14.810 -27.775 41.577 1.00 63.31 88 GLU A C 1
ATOM 648 O O . GLU A 1 88 ? -15.425 -27.611 40.526 1.00 63.31 88 GLU A O 1
ATOM 653 N N . ARG A 1 89 ? -15.302 -27.319 42.736 1.00 65.25 89 ARG A N 1
ATOM 654 C CA . ARG A 1 89 ? -16.586 -26.607 42.856 1.00 65.25 89 ARG A CA 1
ATOM 655 C C . ARG A 1 89 ? -16.576 -25.205 42.246 1.00 65.25 89 ARG A C 1
ATOM 657 O O . ARG A 1 89 ? -17.632 -24.723 41.837 1.00 65.25 89 ARG A O 1
ATOM 664 N N . ASP A 1 90 ? -15.427 -24.534 42.236 1.00 63.19 90 ASP A N 1
ATOM 665 C CA . ASP A 1 90 ? -15.290 -23.210 41.628 1.00 63.19 90 ASP A CA 1
ATOM 666 C C . ASP A 1 90 ? -15.242 -23.339 40.105 1.00 63.19 90 ASP A C 1
ATOM 668 O O . ASP A 1 90 ? -15.907 -22.569 39.417 1.00 63.19 90 ASP A O 1
ATOM 672 N N . VAL A 1 91 ? -14.566 -24.374 39.593 1.00 65.00 91 VAL A N 1
ATOM 673 C CA . VAL A 1 91 ? -14.542 -24.726 38.162 1.00 65.00 91 VAL A CA 1
ATOM 674 C C . VAL A 1 91 ? -15.949 -25.070 37.663 1.00 65.00 91 VAL A C 1
ATOM 676 O O . VAL A 1 91 ? -16.439 -24.434 36.732 1.00 65.00 91 VAL A O 1
ATOM 679 N N . ALA A 1 92 ? -16.666 -25.951 38.368 1.00 66.56 92 ALA A N 1
ATOM 680 C CA . ALA A 1 92 ? -18.034 -26.336 38.006 1.00 66.56 92 ALA A CA 1
ATOM 681 C C . ALA A 1 92 ? -19.022 -25.150 38.001 1.00 66.56 92 ALA A C 1
ATOM 683 O O . ALA A 1 92 ? -20.014 -25.139 37.268 1.00 66.56 92 ALA A O 1
ATOM 684 N N . ARG A 1 93 ? -18.772 -24.113 38.814 1.00 64.50 93 ARG A N 1
ATOM 685 C CA . ARG A 1 93 ? -19.595 -22.895 38.832 1.00 64.50 93 ARG A CA 1
ATOM 686 C C . ARG A 1 93 ? -19.373 -22.028 37.592 1.00 64.50 93 ARG A C 1
ATOM 688 O O . ARG A 1 93 ? -20.332 -21.425 37.128 1.00 64.50 93 ARG A O 1
ATOM 695 N N . PHE A 1 94 ? -18.146 -21.964 37.078 1.00 60.62 94 PHE A N 1
ATOM 696 C CA . PHE A 1 94 ? -17.846 -21.256 35.831 1.00 60.62 94 PHE A CA 1
ATOM 697 C C . PHE A 1 94 ? -18.425 -21.985 34.617 1.00 60.62 94 PHE A C 1
ATOM 699 O O . PHE A 1 94 ? -18.990 -21.339 33.738 1.00 60.62 94 PHE A O 1
ATOM 706 N N . GLU A 1 95 ? -18.357 -23.316 34.605 1.00 62.03 95 GLU A N 1
ATOM 707 C CA . GLU A 1 95 ? -18.906 -24.140 33.520 1.00 62.03 95 GLU A CA 1
ATOM 708 C C . GLU A 1 95 ? -20.442 -24.126 33.477 1.00 62.03 95 GLU A C 1
ATOM 710 O O . GLU A 1 95 ? -21.036 -24.165 32.403 1.00 62.03 95 GLU A O 1
ATOM 715 N N . SER A 1 96 ? -21.101 -24.031 34.637 1.00 62.19 96 SER A N 1
ATOM 716 C CA . SER A 1 96 ? -22.571 -24.008 34.729 1.00 62.19 96 SER A CA 1
ATOM 717 C C . SER A 1 96 ? -23.200 -22.635 34.489 1.00 62.19 96 SER A C 1
ATOM 719 O O . SER A 1 96 ? -24.402 -22.549 34.227 1.00 62.19 96 SER A O 1
ATOM 721 N N . THR A 1 97 ? -22.428 -21.546 34.550 1.00 59.97 97 THR A N 1
ATOM 722 C CA . THR A 1 97 ? -22.904 -20.243 34.074 1.00 59.97 97 THR A CA 1
ATOM 723 C C . THR A 1 97 ? -22.963 -20.260 32.556 1.00 59.97 97 THR A C 1
ATOM 725 O O . THR A 1 97 ? -21.952 -20.053 31.895 1.00 59.97 97 THR A O 1
ATOM 728 N N . GLY A 1 98 ? -24.157 -20.498 32.008 1.00 53.69 98 GLY A N 1
ATOM 729 C CA . GLY A 1 98 ? -24.422 -20.387 30.577 1.00 53.69 98 GLY A CA 1
ATOM 730 C C . GLY A 1 98 ? -23.986 -19.019 30.062 1.00 53.69 98 GLY A C 1
ATOM 731 O O . GLY A 1 98 ? -24.657 -18.012 30.290 1.00 53.69 98 GLY A O 1
ATOM 732 N N . VAL A 1 99 ? -22.834 -18.977 29.397 1.00 60.28 99 VAL A N 1
ATOM 733 C CA . VAL A 1 99 ? -22.363 -17.791 28.692 1.00 60.28 99 VAL A CA 1
ATOM 734 C C . VAL A 1 99 ? -23.187 -17.713 27.417 1.00 60.28 99 VAL A C 1
ATOM 736 O O . VAL A 1 99 ? -22.980 -18.489 26.486 1.00 60.28 99 VAL A O 1
ATOM 739 N N . ALA A 1 100 ? -24.162 -16.807 27.382 1.00 54.62 100 ALA A N 1
ATOM 740 C CA . ALA A 1 100 ? -24.821 -16.464 26.134 1.00 54.62 100 ALA A CA 1
ATOM 741 C C . ALA A 1 100 ? -23.753 -15.881 25.202 1.00 54.62 100 ALA A C 1
ATOM 743 O O . ALA A 1 100 ? -23.193 -14.817 25.476 1.00 54.62 100 ALA A O 1
ATOM 744 N N . ARG A 1 101 ? -23.431 -16.608 24.128 1.00 55.84 101 ARG A N 1
ATOM 745 C CA . ARG A 1 101 ? -22.597 -16.088 23.048 1.00 55.84 101 ARG A CA 1
ATOM 746 C C . ARG A 1 101 ? -23.381 -14.938 22.425 1.00 55.84 101 ARG A C 1
ATOM 748 O O . ARG A 1 101 ? -24.383 -15.166 21.758 1.00 55.84 101 ARG A O 1
ATOM 755 N N . VAL A 1 102 ? -22.968 -13.708 22.705 1.00 56.38 102 VAL A N 1
ATOM 756 C CA . VAL A 1 102 ? -23.464 -12.548 21.969 1.00 56.38 102 VAL A CA 1
ATOM 757 C C . VAL A 1 102 ? -22.831 -12.646 20.589 1.00 56.38 102 VAL A C 1
ATOM 759 O O . VAL A 1 102 ? -21.622 -12.477 20.441 1.00 56.38 102 VAL A O 1
ATOM 762 N N . GLU A 1 103 ? -23.630 -13.028 19.601 1.00 50.22 103 GLU A N 1
ATOM 763 C CA . GLU A 1 103 ? -23.228 -12.977 18.203 1.00 50.22 103 GLU A CA 1
ATOM 764 C C . GLU A 1 103 ? -23.222 -11.509 17.787 1.00 50.22 103 GLU A C 1
ATOM 766 O O . GLU A 1 103 ? -24.260 -10.927 17.487 1.00 50.22 103 GLU A O 1
ATOM 771 N N . ASP A 1 104 ? -22.051 -10.885 17.849 1.00 51.34 104 ASP A N 1
ATOM 772 C CA . ASP A 1 104 ? -21.880 -9.521 17.373 1.00 51.34 104 ASP A CA 1
ATOM 773 C C . ASP A 1 104 ? -21.950 -9.537 15.837 1.00 51.34 104 ASP A C 1
ATOM 775 O O . ASP A 1 104 ? -21.045 -10.043 15.165 1.00 51.34 104 ASP A O 1
ATOM 779 N N . GLU A 1 105 ? -23.045 -9.032 15.263 1.00 54.81 105 GLU A N 1
ATOM 780 C CA . GLU A 1 105 ? -23.307 -9.057 13.814 1.00 54.81 105 GLU A CA 1
ATOM 781 C C . GLU A 1 105 ? -22.207 -8.364 12.994 1.00 54.81 105 GLU A C 1
ATOM 783 O O . GLU A 1 105 ? -22.017 -8.690 11.824 1.00 54.81 105 GLU A O 1
ATOM 788 N N . ARG A 1 106 ? -21.400 -7.489 13.614 1.00 56.97 106 ARG A N 1
ATOM 789 C CA . ARG A 1 106 ? -20.234 -6.854 12.974 1.00 56.97 106 ARG A CA 1
ATOM 790 C C . ARG A 1 106 ? -19.093 -7.809 12.633 1.00 56.97 106 ARG A C 1
ATOM 792 O O . ARG A 1 106 ? -18.247 -7.458 11.819 1.00 56.97 106 ARG A O 1
ATOM 799 N N . SER A 1 107 ? -19.044 -8.986 13.248 1.00 53.19 107 SER A N 1
ATOM 800 C CA . SER A 1 107 ? -17.930 -9.930 13.081 1.00 53.19 107 SER A CA 1
ATOM 801 C C . SER A 1 107 ? -18.173 -11.004 12.011 1.00 53.19 107 SER A C 1
ATOM 803 O O . SER A 1 107 ? -17.257 -11.746 11.664 1.00 53.19 107 SER A O 1
ATOM 805 N N . ARG A 1 108 ? -19.373 -11.060 11.413 1.00 53.72 108 ARG A N 1
ATOM 806 C CA . ARG A 1 108 ? -19.736 -12.103 10.434 1.00 53.72 108 ARG A CA 1
ATOM 807 C C . ARG A 1 108 ? -19.170 -11.905 9.026 1.00 53.72 108 ARG A C 1
ATOM 809 O O . ARG A 1 108 ? -19.186 -12.851 8.244 1.00 53.72 108 ARG A O 1
ATOM 816 N N . GLU A 1 109 ? -18.640 -10.732 8.687 1.00 55.00 109 GLU A N 1
ATOM 817 C CA . GLU A 1 109 ? -18.034 -10.518 7.363 1.00 55.00 109 GLU A CA 1
ATOM 818 C C . GLU A 1 109 ? -16.587 -11.024 7.241 1.00 55.00 109 GLU A C 1
ATOM 820 O O . GLU A 1 109 ? -16.060 -11.081 6.127 1.00 55.00 109 GLU A O 1
ATOM 825 N N . ASP A 1 110 ? -15.947 -11.404 8.352 1.00 55.22 110 ASP A N 1
ATOM 826 C CA . ASP A 1 110 ? -14.537 -11.818 8.369 1.00 55.22 110 ASP A CA 1
ATOM 827 C C . ASP A 1 110 ? -14.320 -13.344 8.345 1.00 55.22 110 ASP A C 1
ATOM 829 O O . ASP A 1 110 ? -13.181 -13.772 8.170 1.00 55.22 110 ASP A O 1
ATOM 833 N N . GLU A 1 111 ? -15.362 -14.180 8.459 1.00 59.22 111 GLU A N 1
ATOM 834 C CA . GLU A 1 111 ? -15.155 -15.598 8.816 1.00 59.22 111 GLU A CA 1
ATOM 835 C C . GLU A 1 111 ? -15.394 -16.677 7.743 1.00 59.22 111 GLU A C 1
ATOM 837 O O . GLU A 1 111 ? -15.224 -17.847 8.063 1.00 59.22 111 GLU A O 1
ATOM 842 N N . THR A 1 112 ? -15.701 -16.386 6.469 1.00 55.12 112 THR A N 1
ATOM 843 C CA . THR A 1 112 ? -15.812 -17.483 5.460 1.00 55.12 112 THR A CA 1
ATOM 844 C C . THR A 1 112 ? -15.370 -17.164 4.025 1.00 55.12 112 THR A C 1
ATOM 846 O O . THR A 1 112 ? -15.765 -17.858 3.089 1.00 55.12 112 THR A O 1
ATOM 849 N N . ALA A 1 113 ? -14.499 -16.176 3.804 1.00 52.09 113 ALA A N 1
ATOM 850 C CA . ALA A 1 113 ? -13.860 -16.032 2.491 1.00 52.09 113 ALA A CA 1
ATOM 851 C C . ALA A 1 113 ? -12.695 -17.032 2.362 1.00 52.09 113 ALA A C 1
ATOM 853 O O . ALA A 1 113 ? -11.559 -16.719 2.698 1.00 52.09 113 ALA A O 1
ATOM 854 N N . ASP A 1 114 ? -13.054 -18.255 1.965 1.00 53.59 114 ASP A N 1
ATOM 855 C CA . ASP A 1 114 ? -12.244 -19.298 1.325 1.00 53.59 114 ASP A CA 1
ATOM 856 C C . ASP A 1 114 ? -10.719 -19.204 1.535 1.00 53.59 114 ASP A C 1
ATOM 858 O O . ASP A 1 114 ? -9.990 -18.536 0.801 1.00 53.59 114 ASP A O 1
ATOM 862 N N . VAL A 1 115 ? -10.222 -19.957 2.520 1.00 52.69 115 VAL A N 1
ATOM 863 C CA . VAL A 1 115 ? -8.794 -20.248 2.731 1.00 52.69 115 VAL A C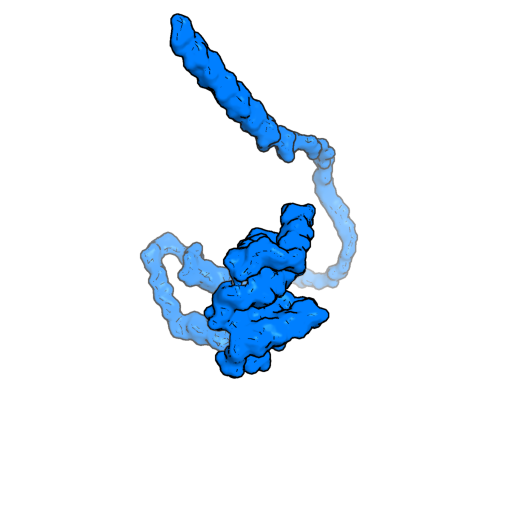A 1
ATOM 864 C C . VAL A 1 115 ? -8.312 -21.259 1.677 1.00 52.69 115 VAL A C 1
ATOM 866 O O . VAL A 1 115 ? -7.714 -22.286 1.990 1.00 52.69 115 VAL A O 1
ATOM 869 N N . SER A 1 116 ? -8.561 -20.977 0.401 1.00 54.31 116 SER A N 1
ATOM 870 C CA . SER A 1 116 ? -7.897 -21.638 -0.715 1.00 54.31 116 SER A CA 1
ATOM 871 C C . SER A 1 116 ? -6.803 -20.704 -1.215 1.00 54.31 116 SER A C 1
ATOM 873 O O . SER A 1 116 ? -6.967 -19.910 -2.139 1.00 54.31 116 SER A O 1
ATOM 875 N N . SER A 1 117 ? -5.651 -20.769 -0.544 1.00 60.41 117 SER A N 1
ATOM 876 C CA . SER A 1 117 ? -4.462 -19.947 -0.801 1.00 60.41 117 SER A CA 1
ATOM 877 C C . SER A 1 117 ? -3.717 -20.319 -2.098 1.00 60.41 117 SER A C 1
ATOM 879 O O . SER A 1 117 ? -2.488 -20.228 -2.147 1.00 60.41 117 SER A O 1
ATOM 881 N N . ASN A 1 118 ? -4.432 -20.786 -3.123 1.00 68.81 118 ASN A N 1
ATOM 882 C CA . ASN A 1 118 ? -3.897 -21.174 -4.426 1.00 68.81 118 ASN A CA 1
ATOM 883 C C . ASN A 1 118 ? -4.266 -20.109 -5.463 1.00 68.81 118 ASN A C 1
ATOM 885 O O . ASN A 1 118 ? -5.180 -20.275 -6.264 1.00 68.81 118 ASN A O 1
ATOM 889 N N . GLY A 1 119 ? -3.552 -18.988 -5.429 1.00 84.75 119 GLY A N 1
ATOM 890 C CA . GLY A 1 119 ? -3.610 -17.961 -6.460 1.00 84.75 119 GLY A CA 1
ATOM 891 C C . GLY A 1 119 ? -2.212 -17.454 -6.773 1.00 84.75 119 GLY A C 1
ATOM 892 O O . GLY A 1 119 ? -1.347 -17.397 -5.899 1.00 84.75 119 GLY A O 1
ATOM 893 N N . THR A 1 120 ? -1.978 -17.086 -8.027 1.00 96.00 120 THR A N 1
ATOM 894 C CA . THR A 1 120 ? -0.771 -16.357 -8.418 1.00 96.00 120 THR A CA 1
ATOM 895 C C . THR A 1 120 ? -0.764 -14.963 -7.784 1.00 96.00 120 THR A C 1
ATOM 897 O O . THR A 1 120 ? -1.798 -14.465 -7.328 1.00 96.00 120 THR A O 1
ATOM 900 N N . ALA A 1 121 ? 0.390 -14.287 -7.782 1.00 96.56 121 ALA A N 1
ATOM 901 C CA . ALA A 1 121 ? 0.471 -12.895 -7.331 1.00 96.56 121 ALA A CA 1
ATOM 902 C C . ALA A 1 121 ? -0.546 -11.992 -8.058 1.00 96.56 121 ALA A C 1
ATOM 904 O O . ALA A 1 121 ? -1.171 -11.140 -7.434 1.00 96.56 121 ALA A O 1
ATOM 905 N N . ARG A 1 122 ? -0.776 -12.237 -9.358 1.00 96.94 122 ARG A N 1
ATOM 906 C CA . ARG A 1 122 ? -1.770 -11.516 -10.165 1.00 96.94 122 ARG A CA 1
ATOM 907 C C . ARG A 1 122 ? -3.210 -11.816 -9.751 1.00 96.94 122 ARG A C 1
ATOM 909 O O . ARG A 1 122 ? -4.011 -10.894 -9.697 1.00 96.94 122 ARG A O 1
ATOM 916 N N . ASP A 1 123 ? -3.535 -13.057 -9.398 1.00 97.12 123 ASP A N 1
ATOM 917 C CA . ASP A 1 123 ? -4.894 -13.393 -8.946 1.00 97.12 123 ASP A CA 1
ATOM 918 C C . ASP A 1 123 ? -5.231 -12.684 -7.627 1.00 97.12 123 ASP A C 1
ATOM 920 O O . ASP A 1 123 ? -6.333 -12.170 -7.445 1.00 97.12 123 ASP A O 1
ATOM 924 N N . HIS A 1 124 ? -4.260 -12.625 -6.711 1.00 97.31 124 HIS A N 1
ATOM 925 C CA . HIS A 1 124 ? -4.385 -11.864 -5.469 1.00 97.31 124 HIS A CA 1
ATOM 926 C C . HIS A 1 124 ? -4.446 -10.345 -5.724 1.00 97.31 124 HIS A C 1
ATOM 928 O O . HIS A 1 124 ? -5.220 -9.650 -5.067 1.00 97.31 124 HIS A O 1
ATOM 934 N N . LEU A 1 125 ? -3.692 -9.822 -6.700 1.00 98.44 125 LEU A N 1
ATOM 935 C CA . LEU A 1 125 ? -3.761 -8.415 -7.113 1.00 98.44 125 LEU A CA 1
ATOM 936 C C . LEU A 1 125 ? -5.167 -8.043 -7.597 1.00 98.44 125 LEU A C 1
ATOM 938 O O . LEU A 1 125 ? -5.742 -7.069 -7.112 1.00 98.44 125 LEU A O 1
ATOM 942 N N . GLU A 1 126 ? -5.733 -8.831 -8.512 1.00 98.31 126 GLU A N 1
ATOM 943 C CA . GLU A 1 126 ? -7.049 -8.545 -9.087 1.00 98.31 126 GLU A CA 1
ATOM 944 C C . GLU A 1 126 ? -8.163 -8.647 -8.039 1.00 98.31 126 GLU A C 1
ATOM 946 O O . GLU A 1 126 ? -8.983 -7.733 -7.928 1.00 98.31 126 GLU A O 1
ATOM 951 N N . ARG A 1 127 ? -8.134 -9.662 -7.161 1.00 97.81 127 ARG A N 1
ATOM 952 C CA . ARG A 1 127 ? -9.054 -9.715 -6.010 1.00 97.81 127 ARG A CA 1
ATOM 953 C C . ARG A 1 127 ? -8.908 -8.495 -5.104 1.00 97.81 127 ARG A C 1
ATOM 955 O O . ARG A 1 127 ? -9.907 -7.902 -4.700 1.00 97.81 127 ARG A O 1
ATOM 962 N N . GLY A 1 128 ? -7.674 -8.099 -4.798 1.00 98.06 128 GLY A N 1
ATOM 963 C CA . GLY A 1 128 ? -7.378 -6.906 -4.010 1.00 98.06 128 GLY A CA 1
ATOM 964 C C . GLY A 1 128 ? -7.960 -5.629 -4.621 1.00 98.06 128 GLY A C 1
ATOM 965 O O . GLY A 1 128 ? -8.584 -4.833 -3.915 1.00 98.06 128 GLY A O 1
ATOM 966 N N . ARG A 1 129 ? -7.833 -5.469 -5.942 1.00 98.50 129 ARG A N 1
ATOM 967 C CA . ARG A 1 129 ? -8.402 -4.350 -6.706 1.00 98.50 129 ARG A CA 1
ATOM 968 C C . ARG A 1 129 ? -9.929 -4.330 -6.642 1.00 98.50 129 ARG A C 1
ATOM 970 O O . ARG A 1 129 ? -10.518 -3.285 -6.368 1.00 98.50 129 ARG A O 1
ATOM 977 N N . GLU A 1 130 ? -10.579 -5.474 -6.844 1.00 98.31 130 GLU A N 1
ATOM 978 C CA . GLU A 1 130 ? -12.037 -5.581 -6.735 1.00 98.31 130 GLU A CA 1
ATOM 979 C C . GLU A 1 130 ? -12.539 -5.232 -5.330 1.00 98.31 130 GLU A C 1
ATOM 981 O O . GLU A 1 130 ? -13.570 -4.574 -5.170 1.00 98.31 130 GLU A O 1
ATOM 986 N N . LEU A 1 131 ? -11.815 -5.668 -4.299 1.00 98.12 131 LEU A N 1
ATOM 987 C CA . LEU A 1 131 ? -12.142 -5.367 -2.908 1.00 98.12 131 LEU A CA 1
ATOM 988 C C . LEU A 1 131 ? -11.966 -3.875 -2.597 1.00 98.12 131 LEU A C 1
ATOM 990 O O . LEU A 1 131 ? -12.802 -3.323 -1.882 1.00 98.12 131 LEU A O 1
ATOM 994 N N . LEU A 1 132 ? -10.960 -3.203 -3.173 1.00 97.81 132 LEU A N 1
ATOM 995 C CA . LEU A 1 132 ? -10.811 -1.743 -3.082 1.00 97.81 132 LEU A CA 1
ATOM 996 C C . LEU A 1 132 ? -11.957 -0.991 -3.750 1.00 97.81 132 LEU A C 1
ATOM 998 O O . LEU A 1 132 ? -12.440 0.001 -3.205 1.00 97.81 132 LEU A O 1
ATOM 1002 N N . ALA A 1 133 ? -12.405 -1.457 -4.915 1.00 97.69 133 ALA A N 1
ATOM 1003 C CA . ALA A 1 133 ? -13.546 -0.864 -5.606 1.00 97.69 133 ALA A CA 1
ATOM 1004 C C . ALA A 1 133 ? -14.846 -0.991 -4.790 1.00 97.69 133 ALA A C 1
ATOM 1006 O O . ALA A 1 133 ? -15.710 -0.123 -4.868 1.00 97.69 133 ALA A O 1
ATOM 1007 N N . LYS A 1 134 ? -14.961 -2.046 -3.972 1.00 97.38 134 LYS A N 1
ATOM 1008 C CA . LYS A 1 134 ? -16.080 -2.295 -3.047 1.00 97.38 134 LYS A CA 1
ATOM 1009 C C . LYS A 1 134 ? -15.881 -1.671 -1.655 1.00 97.38 134 LYS A C 1
ATOM 1011 O O . LYS A 1 134 ? -16.665 -1.963 -0.760 1.00 97.38 134 LYS A O 1
ATOM 1016 N N 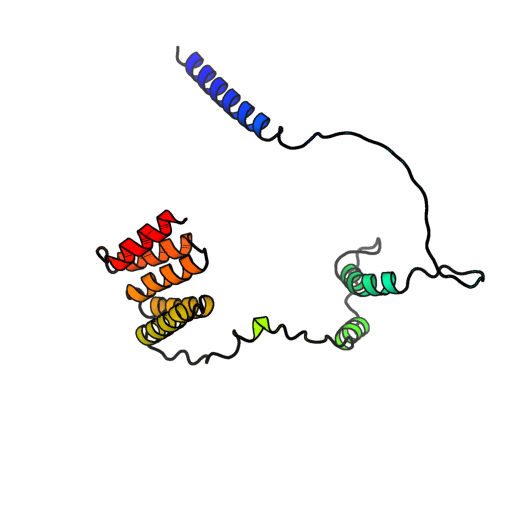. ASP A 1 135 ? -14.819 -0.888 -1.457 1.00 96.38 135 ASP A N 1
ATOM 1017 C CA . ASP A 1 135 ? -14.421 -0.285 -0.174 1.00 96.38 135 ASP A CA 1
ATOM 1018 C C . ASP A 1 135 ? -14.220 -1.291 0.983 1.00 96.38 135 ASP A C 1
ATOM 1020 O O . ASP A 1 135 ? -14.242 -0.961 2.168 1.00 96.38 135 ASP A O 1
ATOM 1024 N N . ARG A 1 136 ? -13.953 -2.564 0.659 1.00 97.25 136 ARG A N 1
ATOM 1025 C CA . ARG A 1 136 ? -13.661 -3.625 1.639 1.00 97.25 136 ARG A CA 1
ATOM 1026 C C . ARG A 1 136 ? -12.182 -3.592 2.017 1.00 97.25 136 ARG A C 1
ATOM 1028 O O . ARG A 1 136 ? -11.432 -4.534 1.754 1.00 97.25 136 ARG A O 1
ATOM 1035 N N . LEU A 1 137 ? -11.758 -2.492 2.637 1.00 97.31 137 LEU A N 1
ATOM 1036 C CA . LEU A 1 137 ? -10.345 -2.132 2.817 1.00 97.31 137 LEU A CA 1
ATOM 1037 C C . LEU A 1 137 ? -9.515 -3.205 3.539 1.00 97.31 137 LEU A C 1
ATOM 1039 O O . L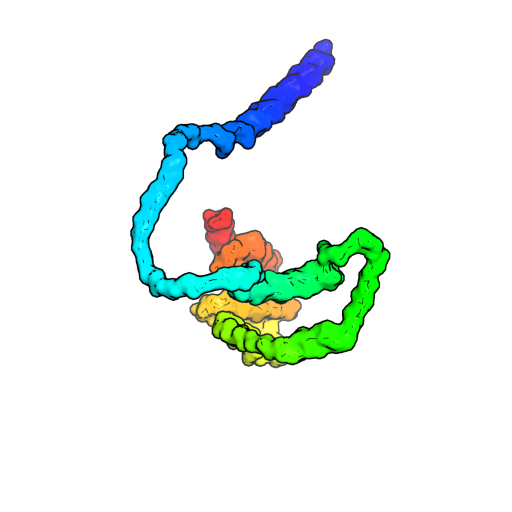EU A 1 137 ? -8.403 -3.512 3.121 1.00 97.31 137 LEU A O 1
ATOM 1043 N N . ASN A 1 138 ? -10.051 -3.828 4.594 1.00 97.25 138 ASN A N 1
ATOM 1044 C CA . ASN A 1 138 ? -9.332 -4.883 5.323 1.00 97.25 138 ASN A CA 1
ATOM 1045 C C . ASN A 1 138 ? -9.031 -6.098 4.441 1.00 97.25 138 ASN A C 1
ATOM 1047 O O . ASN A 1 138 ? -7.939 -6.656 4.507 1.00 97.25 138 ASN A O 1
ATOM 1051 N N . GLN A 1 139 ? -9.993 -6.505 3.617 1.00 96.06 139 GLN A N 1
ATOM 1052 C CA . GLN A 1 139 ? -9.844 -7.651 2.726 1.00 96.06 139 GLN A CA 1
ATOM 1053 C C . GLN A 1 139 ? -8.918 -7.318 1.563 1.00 96.06 139 GLN A C 1
ATOM 1055 O O . GLN A 1 139 ? -8.050 -8.122 1.235 1.00 96.06 139 GLN A O 1
ATOM 1060 N N . ALA A 1 140 ? -9.044 -6.111 1.005 1.00 98.25 140 ALA A N 1
ATOM 1061 C CA . ALA A 1 140 ? -8.127 -5.613 -0.007 1.00 98.25 140 ALA A CA 1
ATOM 1062 C C . ALA A 1 140 ? -6.675 -5.650 0.481 1.00 98.25 140 ALA A C 1
ATOM 1064 O O . ALA A 1 140 ? -5.821 -6.212 -0.195 1.00 98.25 140 ALA A O 1
ATOM 1065 N N . ILE A 1 141 ? -6.401 -5.132 1.684 1.00 98.62 141 ILE A N 1
ATOM 1066 C CA . ILE A 1 141 ? -5.055 -5.162 2.271 1.00 98.62 141 ILE A CA 1
ATOM 1067 C C . ILE A 1 141 ? -4.542 -6.600 2.394 1.00 98.62 141 ILE A C 1
ATOM 1069 O O . ILE A 1 141 ? -3.376 -6.841 2.089 1.00 98.62 141 ILE A O 1
ATOM 1073 N N . ARG A 1 142 ? -5.381 -7.563 2.804 1.00 97.44 142 ARG A N 1
ATOM 1074 C CA . ARG A 1 142 ? -4.978 -8.979 2.901 1.00 97.44 142 ARG A CA 1
ATOM 1075 C C . ARG A 1 142 ? -4.568 -9.548 1.542 1.00 97.44 142 ARG A C 1
ATOM 1077 O O . ARG A 1 142 ? -3.477 -10.105 1.429 1.00 97.44 142 ARG A O 1
ATOM 1084 N N . GLU A 1 143 ? -5.407 -9.378 0.523 1.00 97.56 143 GLU A N 1
ATOM 1085 C CA . GLU A 1 143 ? -5.141 -9.886 -0.828 1.00 97.56 143 GLU A CA 1
ATOM 1086 C C . GLU A 1 143 ? -3.920 -9.208 -1.461 1.00 97.56 143 GLU A C 1
ATOM 1088 O O . GLU A 1 143 ? -3.007 -9.884 -1.932 1.00 97.56 143 GLU A O 1
ATOM 1093 N N . LEU A 1 144 ? -3.830 -7.880 -1.381 1.00 98.50 144 LEU A N 1
ATOM 1094 C CA . LEU A 1 144 ? -2.700 -7.121 -1.917 1.00 98.50 144 LEU A CA 1
ATOM 1095 C C . LEU A 1 144 ? -1.392 -7.454 -1.187 1.00 98.50 144 LEU A C 1
ATOM 1097 O O . LEU A 1 144 ? -0.362 -7.624 -1.836 1.00 98.50 144 LEU A O 1
ATOM 1101 N N . SER A 1 145 ? -1.419 -7.646 0.139 1.00 98.38 145 SER A N 1
ATOM 1102 C CA . SER A 1 145 ? -0.238 -8.106 0.898 1.00 98.38 145 SER A CA 1
ATOM 1103 C C . SER A 1 145 ? 0.215 -9.485 0.441 1.00 98.38 145 SER A C 1
ATOM 1105 O O . SER A 1 145 ? 1.416 -9.756 0.372 1.00 98.38 145 SER A O 1
ATOM 1107 N N . ARG A 1 146 ? -0.731 -10.368 0.100 1.00 97.50 146 ARG A N 1
ATOM 1108 C CA . ARG A 1 146 ? -0.399 -11.685 -0.439 1.00 97.50 146 ARG A CA 1
ATOM 1109 C C . ARG A 1 146 ? 0.211 -11.575 -1.833 1.00 97.50 146 ARG A C 1
ATOM 1111 O O . ARG A 1 146 ? 1.222 -12.229 -2.073 1.00 97.50 146 ARG A O 1
ATOM 1118 N N . ALA A 1 147 ? -0.334 -10.722 -2.700 1.00 98.19 147 ALA A N 1
ATOM 1119 C CA . ALA A 1 147 ? 0.237 -10.431 -4.014 1.00 98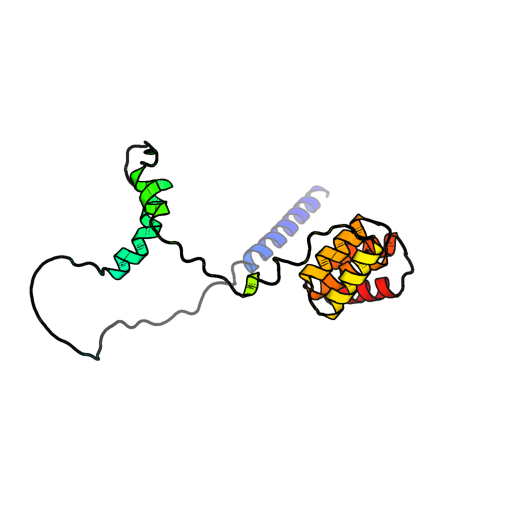.19 147 ALA A CA 1
ATOM 1120 C C . ALA A 1 147 ? 1.683 -9.919 -3.900 1.00 98.19 147 ALA A C 1
ATOM 1122 O O . ALA A 1 147 ? 2.582 -10.504 -4.498 1.00 98.19 147 ALA A O 1
ATOM 1123 N N . ALA A 1 148 ? 1.914 -8.913 -3.051 1.00 97.88 148 ALA A N 1
ATOM 1124 C CA . ALA A 1 148 ? 3.236 -8.348 -2.781 1.00 97.88 148 ALA A CA 1
ATOM 1125 C C . ALA A 1 148 ? 4.212 -9.360 -2.148 1.00 97.88 148 ALA A C 1
ATOM 1127 O O . ALA A 1 148 ? 5.413 -9.303 -2.387 1.00 97.88 148 ALA A O 1
ATOM 1128 N N . SER A 1 149 ? 3.716 -10.314 -1.354 1.00 97.50 149 SER A N 1
ATOM 1129 C CA . SER A 1 149 ? 4.556 -11.376 -0.779 1.00 97.50 149 SER A CA 1
ATOM 1130 C C . SER A 1 149 ? 4.949 -12.442 -1.806 1.00 97.50 149 SER A C 1
ATOM 1132 O O . SER A 1 149 ? 6.032 -13.014 -1.711 1.00 97.50 149 SER A O 1
ATOM 1134 N N . LEU A 1 150 ? 4.060 -12.750 -2.757 1.00 97.25 150 LEU A N 1
ATOM 1135 C CA . LEU A 1 150 ? 4.303 -13.735 -3.816 1.00 97.25 150 LEU A CA 1
ATOM 1136 C C . LEU A 1 150 ? 5.206 -13.177 -4.920 1.00 97.25 150 LEU A C 1
ATOM 1138 O O . LEU A 1 150 ? 6.035 -13.910 -5.453 1.00 97.25 150 LEU A O 1
ATOM 1142 N N . ASP A 1 151 ? 5.056 -11.893 -5.246 1.00 97.12 151 ASP A N 1
ATOM 1143 C CA . ASP A 1 151 ? 5.941 -11.162 -6.148 1.00 97.12 151 ASP A CA 1
ATOM 1144 C C . ASP A 1 151 ? 6.305 -9.796 -5.540 1.00 97.12 151 ASP A C 1
ATOM 1146 O O . ASP A 1 151 ? 5.577 -8.815 -5.720 1.00 97.12 151 ASP A O 1
ATOM 1150 N N . PRO A 1 152 ? 7.455 -9.702 -4.845 1.00 96.38 152 PRO A N 1
ATOM 1151 C CA . PRO A 1 152 ? 7.912 -8.455 -4.233 1.00 96.38 152 PRO A CA 1
ATOM 1152 C C . PRO A 1 152 ? 8.175 -7.315 -5.219 1.00 96.38 152 PRO A C 1
ATOM 1154 O O . PRO A 1 152 ? 8.247 -6.165 -4.792 1.00 96.38 152 PRO A O 1
ATOM 1157 N N . ARG A 1 153 ? 8.333 -7.608 -6.519 1.00 95.81 153 ARG A N 1
ATOM 1158 C CA . ARG A 1 153 ? 8.575 -6.613 -7.576 1.00 95.81 153 ARG A CA 1
ATOM 1159 C C . ARG A 1 153 ? 7.305 -6.222 -8.328 1.00 95.81 153 ARG A C 1
ATOM 1161 O O . ARG A 1 153 ? 7.372 -5.409 -9.252 1.00 95.81 153 ARG A O 1
ATOM 1168 N N . LEU A 1 154 ? 6.148 -6.756 -7.939 1.00 97.56 154 LEU A N 1
ATOM 1169 C CA . LEU A 1 154 ? 4.862 -6.392 -8.518 1.00 97.56 154 LEU A CA 1
ATOM 1170 C C . LEU A 1 154 ? 4.455 -4.989 -8.049 1.00 97.56 154 LEU A C 1
ATOM 1172 O O . LEU A 1 154 ? 3.696 -4.836 -7.092 1.00 97.56 154 LEU A O 1
ATOM 1176 N N . LYS A 1 155 ? 4.955 -3.958 -8.747 1.00 98.06 155 LYS A N 1
ATOM 1177 C CA . LYS A 1 155 ? 4.739 -2.538 -8.406 1.00 98.06 155 LYS A CA 1
ATOM 1178 C C . LYS A 1 155 ? 3.272 -2.203 -8.142 1.00 98.06 155 LYS A C 1
ATOM 1180 O O . LYS A 1 155 ? 2.952 -1.437 -7.245 1.00 98.06 155 LYS A O 1
ATOM 1185 N N . GLU A 1 156 ? 2.373 -2.811 -8.912 1.00 98.50 156 GLU A N 1
ATOM 1186 C CA . GLU A 1 156 ? 0.947 -2.515 -8.852 1.00 98.50 156 GLU A CA 1
ATOM 1187 C C . GLU A 1 156 ? 0.304 -3.007 -7.551 1.00 98.50 156 GLU A C 1
ATOM 1189 O O . GLU A 1 156 ? -0.566 -2.330 -7.008 1.00 98.50 156 GLU A O 1
ATOM 1194 N N . ALA A 1 157 ? 0.783 -4.127 -6.993 1.00 98.50 157 ALA A N 1
ATOM 1195 C CA . ALA A 1 157 ? 0.329 -4.607 -5.691 1.00 98.50 157 ALA A CA 1
ATOM 1196 C C . ALA A 1 157 ? 0.704 -3.622 -4.582 1.00 98.50 157 ALA A C 1
ATOM 1198 O O . ALA A 1 157 ? -0.143 -3.282 -3.761 1.00 98.50 157 ALA A O 1
ATOM 1199 N N . HIS A 1 158 ? 1.941 -3.122 -4.603 1.00 98.75 158 HIS A N 1
ATOM 1200 C CA . HIS A 1 158 ? 2.440 -2.133 -3.645 1.00 98.75 158 HIS A CA 1
ATOM 1201 C C . HIS A 1 158 ? 1.746 -0.769 -3.789 1.00 98.75 158 HIS A C 1
ATOM 1203 O O . HIS A 1 158 ? 1.331 -0.196 -2.784 1.00 98.75 158 HIS A O 1
ATOM 1209 N N . ASN A 1 159 ? 1.514 -0.287 -5.016 1.00 98.81 159 ASN A N 1
ATOM 1210 C CA . ASN A 1 159 ? 0.763 0.952 -5.259 1.00 98.81 159 ASN A CA 1
ATOM 1211 C C . ASN A 1 159 ? -0.669 0.855 -4.704 1.00 98.81 159 ASN A C 1
ATOM 1213 O O . ASN A 1 159 ? -1.106 1.716 -3.942 1.00 98.81 159 ASN A O 1
ATOM 1217 N N . LEU A 1 160 ? -1.391 -0.229 -5.009 1.00 98.81 160 LEU A N 1
ATOM 1218 C CA . LEU A 1 160 ? -2.750 -0.426 -4.497 1.00 98.81 160 LEU A CA 1
ATOM 1219 C C . LEU A 1 160 ? -2.787 -0.662 -2.979 1.00 98.81 160 LEU A C 1
ATOM 1221 O O . LEU A 1 160 ? -3.750 -0.256 -2.330 1.00 98.81 160 LEU A O 1
ATOM 1225 N N . LEU A 1 161 ? -1.755 -1.280 -2.394 1.00 98.69 161 LEU A N 1
ATOM 1226 C CA . LEU A 1 161 ? -1.585 -1.363 -0.938 1.00 98.69 161 LEU A CA 1
ATOM 1227 C C . LEU A 1 161 ? -1.486 0.030 -0.315 1.00 98.69 161 LEU A C 1
ATOM 1229 O O . LEU A 1 161 ? -2.131 0.283 0.702 1.00 98.69 161 LEU A O 1
ATOM 1233 N N . GLY A 1 162 ? -0.737 0.930 -0.959 1.00 98.62 162 GLY A N 1
ATOM 1234 C CA . GLY A 1 162 ? -0.655 2.337 -0.584 1.00 98.62 162 GLY A CA 1
ATOM 1235 C C . GLY A 1 162 ? -2.033 2.992 -0.544 1.00 98.62 162 GLY A C 1
ATOM 1236 O O . GLY A 1 162 ? -2.462 3.479 0.503 1.00 98.62 162 GLY A O 1
ATOM 1237 N N . VAL A 1 163 ? -2.785 2.868 -1.641 1.00 98.75 163 VAL A N 1
ATOM 1238 C CA . VAL A 1 163 ? -4.153 3.404 -1.754 1.00 98.75 163 VAL A CA 1
ATOM 1239 C C . VAL A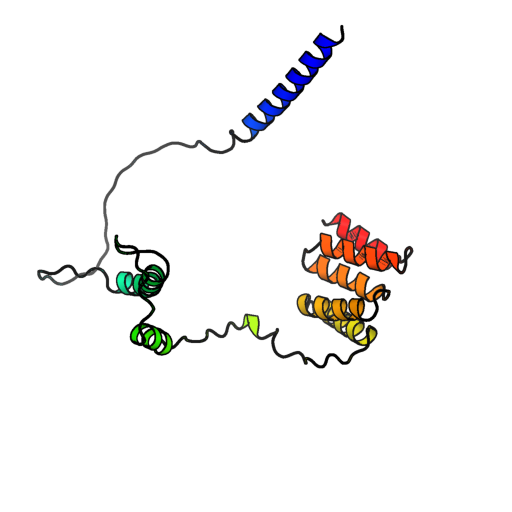 1 163 ? -5.071 2.828 -0.673 1.00 98.75 163 VAL A C 1
ATOM 1241 O O . VAL A 1 163 ? -5.873 3.547 -0.073 1.00 98.75 163 VAL A O 1
ATOM 1244 N N . ALA A 1 164 ? -4.961 1.527 -0.398 1.00 98.69 164 ALA A N 1
ATOM 1245 C CA . ALA A 1 164 ? -5.747 0.860 0.633 1.00 98.69 164 ALA A CA 1
ATOM 1246 C C . ALA A 1 164 ? -5.446 1.404 2.038 1.00 98.69 164 ALA A C 1
ATOM 1248 O O . ALA A 1 164 ? -6.363 1.589 2.842 1.00 98.69 164 ALA A O 1
ATOM 1249 N N . TYR A 1 165 ? -4.170 1.655 2.340 1.00 98.69 165 TYR A N 1
ATOM 1250 C CA . TYR A 1 165 ? -3.746 2.211 3.619 1.00 98.69 165 TYR A CA 1
ATOM 1251 C C . TYR A 1 165 ? -4.151 3.675 3.786 1.00 98.69 165 TYR A C 1
ATOM 1253 O O . TYR A 1 165 ? -4.653 4.014 4.858 1.00 98.69 165 TYR A O 1
ATOM 1261 N N . ASP A 1 166 ? -4.037 4.507 2.747 1.00 98.38 166 ASP A N 1
ATOM 1262 C CA . ASP A 1 166 ? -4.507 5.900 2.781 1.00 98.38 166 ASP A CA 1
ATOM 1263 C C . ASP A 1 166 ? -6.003 5.974 3.088 1.00 98.38 166 ASP A C 1
ATOM 1265 O O . ASP A 1 166 ? -6.422 6.691 3.996 1.00 98.38 166 ASP A O 1
ATOM 1269 N N . ARG A 1 167 ? -6.822 5.160 2.407 1.00 97.56 167 ARG A N 1
ATOM 1270 C CA . ARG A 1 167 ? -8.271 5.097 2.671 1.00 97.56 167 ARG A CA 1
ATOM 1271 C C . ARG A 1 167 ? -8.603 4.641 4.094 1.00 97.56 167 ARG A C 1
ATOM 1273 O O . ARG A 1 167 ? -9.669 4.966 4.607 1.00 97.56 167 ARG A O 1
ATOM 1280 N N . LYS A 1 168 ? -7.698 3.906 4.750 1.00 97.25 168 LYS A N 1
ATOM 1281 C CA . LYS A 1 168 ? -7.807 3.531 6.169 1.00 97.25 168 LYS A CA 1
ATOM 1282 C C . LYS A 1 168 ? -7.237 4.571 7.141 1.00 97.25 168 LYS A C 1
ATOM 1284 O O . LYS A 1 168 ? -7.319 4.338 8.347 1.00 97.25 168 LYS A O 1
ATOM 1289 N N . GLY A 1 169 ? -6.642 5.660 6.657 1.00 96.81 169 GLY A N 1
ATOM 1290 C CA . GLY A 1 169 ? -5.949 6.655 7.482 1.00 96.81 169 GLY A CA 1
ATOM 1291 C C . GLY A 1 169 ? -4.608 6.168 8.042 1.00 96.81 169 GLY A C 1
ATOM 1292 O O . GLY A 1 169 ? -4.171 6.629 9.092 1.00 96.81 169 GLY A O 1
ATOM 1293 N N . LEU A 1 170 ? -3.971 5.192 7.390 1.00 97.81 170 LEU A N 1
ATOM 1294 C CA . LEU A 1 170 ? -2.687 4.614 7.796 1.00 97.81 170 LEU A CA 1
ATOM 1295 C C . LEU A 1 170 ? -1.541 5.178 6.938 1.00 97.81 170 LEU A C 1
ATOM 1297 O O . LEU A 1 170 ? -0.834 4.418 6.277 1.00 97.81 170 LEU A O 1
ATOM 1301 N N . SER A 1 171 ? -1.358 6.501 6.961 1.00 96.88 171 SER A N 1
ATOM 1302 C CA . SER A 1 171 ? -0.516 7.247 6.009 1.00 96.88 171 SER A CA 1
ATOM 1303 C C . SER A 1 171 ? 0.948 6.792 5.955 1.00 96.88 171 SER A C 1
ATOM 1305 O O . SER A 1 171 ? 1.502 6.644 4.871 1.00 96.88 171 SER A O 1
ATOM 1307 N N . GLU A 1 172 ? 1.577 6.468 7.091 1.00 97.81 172 GLU A N 1
ATOM 1308 C CA . GLU A 1 172 ? 2.967 5.968 7.089 1.00 97.81 172 GLU A CA 1
ATOM 1309 C C . GLU A 1 172 ? 3.102 4.634 6.339 1.00 97.81 172 GLU A C 1
ATOM 1311 O O . GLU A 1 172 ? 4.009 4.450 5.531 1.00 97.81 172 GLU A O 1
ATOM 1316 N N . ARG A 1 173 ? 2.146 3.713 6.525 1.00 98.25 173 ARG A N 1
ATOM 1317 C CA . ARG A 1 173 ? 2.143 2.438 5.787 1.00 98.25 173 ARG A CA 1
ATOM 1318 C C . ARG A 1 173 ? 1.839 2.639 4.309 1.00 98.25 173 ARG A C 1
ATOM 1320 O O . ARG A 1 173 ? 2.326 1.870 3.478 1.00 98.25 173 ARG A O 1
ATOM 1327 N N . ALA A 1 174 ? 1.021 3.640 3.988 1.00 98.69 174 ALA A N 1
ATOM 1328 C CA . ALA A 1 174 ? 0.728 3.989 2.610 1.00 98.69 174 ALA A CA 1
ATOM 1329 C C . ALA A 1 174 ? 1.994 4.465 1.895 1.00 98.69 174 ALA A C 1
ATOM 1331 O O . ALA A 1 174 ? 2.374 3.891 0.875 1.00 98.69 174 ALA A O 1
ATOM 1332 N N . LYS A 1 175 ? 2.703 5.423 2.504 1.00 98.56 175 LYS A N 1
ATOM 1333 C CA . LYS A 1 175 ? 3.992 5.936 2.040 1.00 98.56 175 LYS A CA 1
ATOM 1334 C C . LYS A 1 175 ? 5.008 4.822 1.799 1.00 98.56 175 LYS A C 1
ATOM 1336 O O . LYS A 1 175 ? 5.561 4.757 0.705 1.00 98.56 175 LYS A O 1
ATOM 1341 N N . ASP A 1 176 ? 5.217 3.931 2.768 1.00 98.31 176 ASP A N 1
ATOM 1342 C CA . ASP A 1 176 ? 6.149 2.804 2.615 1.00 98.31 176 ASP A CA 1
ATOM 1343 C C . ASP A 1 176 ? 5.773 1.908 1.423 1.00 98.31 176 ASP A C 1
ATOM 1345 O O . ASP A 1 176 ? 6.633 1.495 0.644 1.00 98.31 176 ASP A O 1
ATOM 1349 N N . SER A 1 177 ? 4.475 1.651 1.235 1.00 98.62 177 SER A N 1
ATOM 1350 C CA . SER A 1 177 ? 3.984 0.837 0.118 1.00 98.62 177 SER A CA 1
ATOM 1351 C C . SER A 1 177 ? 4.220 1.527 -1.230 1.00 98.62 177 SER A C 1
ATOM 1353 O O . SER A 1 177 ? 4.702 0.895 -2.168 1.00 98.62 177 SER A O 1
ATOM 1355 N N . TYR A 1 178 ? 3.967 2.833 -1.339 1.00 98.75 178 TYR A N 1
ATOM 1356 C CA . TYR A 1 178 ? 4.275 3.575 -2.564 1.00 98.75 178 TYR A CA 1
ATOM 1357 C C . TYR A 1 178 ? 5.777 3.611 -2.859 1.00 98.75 178 TYR A C 1
ATOM 1359 O O . TYR A 1 178 ? 6.174 3.439 -4.009 1.00 98.75 178 TYR A O 1
ATOM 1367 N N . LEU A 1 179 ? 6.624 3.785 -1.841 1.00 98.50 179 LEU A N 1
ATOM 1368 C CA . LEU A 1 179 ? 8.076 3.763 -2.021 1.00 98.50 179 LEU A CA 1
ATOM 1369 C C . LEU A 1 179 ? 8.553 2.403 -2.547 1.00 98.50 179 LEU A C 1
ATOM 1371 O O . LEU A 1 179 ? 9.331 2.368 -3.494 1.00 98.50 179 LEU A O 1
ATOM 1375 N N . HIS A 1 180 ? 8.009 1.292 -2.045 1.00 98.44 180 HIS A N 1
ATOM 1376 C CA . HIS A 1 180 ? 8.301 -0.034 -2.598 1.00 98.44 180 HIS A CA 1
ATOM 1377 C C . HIS A 1 180 ? 7.833 -0.220 -4.047 1.00 98.44 180 HIS A C 1
ATOM 1379 O O . HIS A 1 180 ? 8.513 -0.876 -4.838 1.00 98.44 180 HIS A O 1
ATOM 1385 N N . ALA A 1 181 ? 6.694 0.360 -4.432 1.00 98.50 181 ALA A N 1
ATOM 1386 C CA . ALA A 1 181 ? 6.278 0.371 -5.833 1.00 98.50 181 ALA A CA 1
ATOM 1387 C C . ALA A 1 181 ? 7.272 1.151 -6.717 1.00 98.50 181 ALA A C 1
ATOM 1389 O O . ALA A 1 181 ? 7.611 0.689 -7.811 1.00 98.50 181 ALA A O 1
ATOM 1390 N N . LEU A 1 182 ? 7.791 2.282 -6.226 1.00 98.44 182 LEU A N 1
ATOM 1391 C CA . LEU A 1 182 ? 8.787 3.103 -6.923 1.00 98.44 182 LEU A CA 1
ATOM 1392 C C . LEU A 1 182 ? 10.181 2.464 -6.954 1.00 98.44 182 LEU A C 1
ATOM 1394 O O . LEU A 1 182 ? 10.896 2.647 -7.933 1.00 98.44 182 LEU A O 1
ATOM 1398 N N . ASP A 1 183 ? 10.554 1.649 -5.966 1.00 97.94 183 ASP A N 1
ATOM 1399 C CA . ASP A 1 183 ? 11.788 0.851 -6.026 1.00 97.94 183 ASP A CA 1
ATOM 1400 C C . ASP A 1 183 ? 11.789 -0.086 -7.250 1.00 97.94 183 ASP A C 1
ATOM 1402 O O . ASP A 1 183 ? 12.830 -0.328 -7.867 1.00 97.94 183 ASP A O 1
ATOM 1406 N N . ALA A 1 184 ? 10.617 -0.619 -7.618 1.00 95.81 184 ALA A N 1
ATOM 1407 C CA . ALA A 1 184 ? 10.446 -1.470 -8.795 1.00 95.81 184 ALA A CA 1
ATOM 1408 C C . ALA A 1 184 ? 10.280 -0.668 -10.099 1.00 95.81 184 ALA A C 1
ATOM 1410 O O . ALA A 1 184 ? 10.717 -1.129 -11.157 1.00 95.81 184 ALA A O 1
ATOM 1411 N N . ALA A 1 185 ? 9.650 0.509 -10.040 1.00 96.94 185 ALA A N 1
ATOM 1412 C CA . ALA A 1 185 ? 9.427 1.391 -11.184 1.00 96.94 185 ALA A CA 1
ATOM 1413 C C . ALA A 1 185 ? 9.528 2.877 -10.777 1.00 96.94 185 ALA A C 1
ATOM 1415 O O . ALA A 1 185 ? 8.506 3.504 -10.493 1.00 96.94 185 ALA A O 1
ATOM 1416 N N . PRO A 1 186 ? 10.740 3.463 -10.793 1.00 97.81 186 PRO A N 1
ATOM 1417 C CA . PRO A 1 186 ? 10.986 4.801 -10.240 1.00 97.81 186 PRO A CA 1
ATOM 1418 C C . PRO A 1 186 ? 10.230 5.946 -10.922 1.00 97.81 186 PRO A C 1
ATOM 1420 O O . PRO A 1 186 ? 10.004 6.987 -10.314 1.00 97.81 186 PRO A O 1
ATOM 1423 N N . GLU A 1 187 ? 9.847 5.765 -12.186 1.00 97.06 187 GLU A N 1
ATOM 1424 C CA . GLU A 1 187 ? 9.167 6.774 -13.009 1.00 97.06 187 GLU A CA 1
ATOM 1425 C C . GLU A 1 187 ? 7.661 6.497 -13.157 1.00 97.06 187 GLU A C 1
ATOM 1427 O O . GLU A 1 187 ? 7.005 7.048 -14.042 1.00 97.06 187 GLU A O 1
ATOM 1432 N N . ASP A 1 188 ? 7.091 5.622 -12.321 1.00 97.81 188 ASP A N 1
ATOM 1433 C CA . ASP A 1 188 ? 5.666 5.313 -12.380 1.00 97.81 188 ASP A CA 1
ATOM 1434 C C . ASP A 1 188 ? 4.814 6.518 -11.962 1.00 97.81 188 ASP A C 1
ATOM 1436 O O . ASP A 1 188 ? 4.635 6.814 -10.781 1.00 97.81 188 ASP A O 1
ATOM 1440 N N . VAL A 1 189 ? 4.279 7.218 -12.963 1.00 98.12 189 VAL A N 1
ATOM 1441 C CA . VAL A 1 189 ? 3.537 8.475 -12.790 1.00 98.12 189 VAL A CA 1
ATOM 1442 C C . VAL A 1 189 ? 2.320 8.304 -11.879 1.00 98.12 189 VAL A C 1
ATOM 1444 O O . VAL A 1 189 ? 2.014 9.198 -11.094 1.00 98.12 189 VAL A O 1
ATOM 1447 N N . GLU A 1 190 ? 1.632 7.162 -11.956 1.00 97.94 190 GLU A N 1
ATOM 1448 C CA . GLU A 1 190 ? 0.481 6.875 -11.095 1.00 97.94 190 GLU A CA 1
ATOM 1449 C C . GLU A 1 190 ? 0.901 6.788 -9.624 1.00 97.94 190 GLU A C 1
ATOM 1451 O O . GLU A 1 190 ? 0.347 7.497 -8.784 1.00 97.94 190 GLU A O 1
ATOM 1456 N N . THR A 1 191 ? 1.924 5.986 -9.321 1.00 98.56 191 THR A N 1
ATOM 1457 C CA . THR A 1 191 ? 2.441 5.839 -7.956 1.00 98.56 191 THR A CA 1
ATOM 1458 C C . THR A 1 191 ? 3.004 7.158 -7.418 1.00 98.56 191 THR A C 1
ATOM 1460 O O . THR A 1 191 ? 2.746 7.504 -6.267 1.00 98.56 191 THR A O 1
ATOM 1463 N N . LEU A 1 192 ? 3.725 7.937 -8.236 1.00 98.75 192 LEU A N 1
ATOM 1464 C CA . LEU A 1 192 ? 4.232 9.259 -7.842 1.00 98.75 192 LEU A CA 1
ATOM 1465 C C . LEU A 1 192 ? 3.097 10.231 -7.496 1.00 98.75 192 LEU A C 1
ATOM 1467 O O . LEU A 1 192 ? 3.183 10.942 -6.494 1.00 98.75 192 LEU A O 1
ATOM 1471 N N . ASN A 1 193 ? 2.024 10.242 -8.291 1.00 98.62 193 ASN A N 1
ATOM 1472 C CA . ASN A 1 193 ? 0.849 11.065 -8.013 1.00 98.62 193 ASN A CA 1
ATOM 1473 C C . ASN A 1 193 ? 0.144 10.626 -6.725 1.00 98.62 193 ASN A C 1
ATOM 1475 O O . ASN A 1 193 ? -0.206 11.478 -5.908 1.00 98.62 193 ASN A O 1
ATOM 1479 N N . ASN A 1 194 ? -0.028 9.318 -6.517 1.00 98.44 194 ASN A N 1
ATOM 1480 C CA . ASN A 1 194 ? -0.650 8.780 -5.307 1.00 98.44 194 ASN A CA 1
ATOM 1481 C C . ASN A 1 194 ? 0.180 9.098 -4.057 1.00 98.44 194 ASN A C 1
ATOM 1483 O O . ASN A 1 194 ? -0.370 9.566 -3.063 1.00 98.44 194 ASN A O 1
ATOM 1487 N N . LEU A 1 195 ? 1.506 8.937 -4.120 1.00 98.50 195 LEU A N 1
ATOM 1488 C CA . LEU A 1 195 ? 2.407 9.315 -3.032 1.00 98.50 195 LEU A CA 1
ATOM 1489 C C . LEU A 1 195 ? 2.348 10.822 -2.755 1.00 98.50 195 LEU A C 1
ATOM 1491 O O . LEU A 1 195 ? 2.262 11.228 -1.600 1.00 98.50 195 LEU A O 1
ATOM 1495 N N . GLY A 1 196 ? 2.362 11.655 -3.797 1.00 98.31 196 GLY A N 1
ATOM 1496 C CA . GLY A 1 196 ? 2.223 13.104 -3.651 1.00 98.31 196 GLY A CA 1
ATOM 1497 C C . GLY A 1 196 ? 0.908 13.500 -2.974 1.00 98.31 196 GLY A C 1
ATOM 1498 O O . GLY A 1 196 ? 0.906 14.349 -2.085 1.00 98.31 196 GLY A O 1
ATOM 1499 N N . TYR A 1 197 ? -0.196 12.849 -3.346 1.00 97.12 197 TYR A N 1
ATOM 1500 C CA . TYR A 1 197 ? -1.498 13.045 -2.710 1.00 97.12 197 TYR A CA 1
ATOM 1501 C C . TYR A 1 197 ? -1.517 12.574 -1.250 1.00 97.12 197 TYR A C 1
ATOM 1503 O O . TYR A 1 197 ? -1.993 13.305 -0.385 1.00 97.12 197 TYR A O 1
ATOM 1511 N N . SER A 1 198 ? -0.951 11.399 -0.962 1.00 97.31 198 SER A N 1
ATOM 1512 C CA . SER A 1 198 ? -0.822 10.855 0.397 1.00 97.31 198 SER A CA 1
ATOM 1513 C C . SER A 1 198 ? -0.055 11.815 1.313 1.00 97.31 198 SER A C 1
ATOM 1515 O O . SER A 1 198 ? -0.561 12.191 2.367 1.00 97.31 198 SER A O 1
ATOM 1517 N N . LEU A 1 199 ? 1.104 12.310 0.859 1.00 96.69 199 LEU A N 1
ATOM 1518 C CA . LEU A 1 199 ? 1.941 13.264 1.600 1.00 96.69 199 LEU A CA 1
ATOM 1519 C C . LEU A 1 199 ? 1.292 14.640 1.789 1.00 96.69 199 LEU A C 1
ATOM 1521 O O . LEU A 1 199 ? 1.645 15.366 2.712 1.00 96.69 199 LEU A O 1
ATOM 1525 N N . TYR A 1 200 ? 0.387 15.032 0.893 1.00 96.12 200 TYR A N 1
ATOM 1526 C CA . TYR A 1 200 ? -0.366 16.276 1.028 1.00 96.12 200 TYR A CA 1
ATOM 1527 C C . TYR A 1 200 ? -1.455 16.181 2.107 1.00 96.12 200 TYR A C 1
ATOM 1529 O O . TYR A 1 200 ? -1.782 17.188 2.735 1.00 96.12 200 TYR A O 1
ATOM 1537 N N . LEU A 1 201 ? -2.031 14.991 2.303 1.00 89.69 201 LEU A N 1
ATOM 1538 C CA . LEU A 1 201 ? -3.120 14.760 3.253 1.00 89.69 201 LEU A CA 1
ATOM 1539 C C . LEU A 1 201 ? -2.666 14.349 4.660 1.00 89.69 201 LEU A C 1
ATOM 1541 O O . LEU A 1 201 ? -3.453 14.489 5.597 1.00 89.69 201 LEU A O 1
ATOM 1545 N N . SER A 1 202 ? -1.462 13.789 4.791 1.00 82.56 202 SER A N 1
ATOM 1546 C CA . SER A 1 202 ? -0.856 13.329 6.052 1.00 82.56 202 SER A CA 1
ATOM 1547 C C . SER A 1 202 ? -0.326 14.473 6.909 1.00 82.56 202 SER A C 1
ATOM 1549 O O . SER A 1 202 ? -0.565 14.437 8.136 1.00 82.56 202 SER A O 1
#

Secondary structure (DSSP, 8-state):
-HHHHHHHHHHHHHHHHHHHHHHTTSSS-----------------------------HHHHHHHHHHHHHHHHHS-S-SS---PPPPHHHHHHHHHS-------GGGTTSS-S-------HHHHHHHHHHHHHTT-HHHHHHHHHHHHHH-TT-HHHHHHHHHHHHHTT-HHHHHHHHHHHHHH-TT-HHHHHHHHHHHHH-